Protein AF-0000000087609540 (afdb_homodimer)

Organism: Neolamprologus brichardi (NCBI:txid32507)

Sequence (242 aa):
GCEPAWASGTHTGDFIFVNESKSWWDARSHCRGLPSDLVSIHSEAENMAVLNVSASQTVWIGLFKDPWKWSDGSNSSFRFWRASQPSYLPNQDCVAAVFQDNGKWNEQSCSNQLNFEISCAGCEPAWASGTHTGDFIFVNESKSWWDARSHCRGLPSDLVSIHSEAENMAVLNVSASQTVWIGLFKDPWKWSDGSNSSFRFWRASQPSYLPNQDCVAAVFQDNGKWNEQSCSNQLNFEISCA

InterPro domains:
  IPR001304 C-type lectin-like [PF00059] (20-116)
  IPR001304 C-type lectin-like [PS50041] (15-116)
  IPR001304 C-type lectin-like [SM00034] (2-121)
  IPR016186 C-type lectin-like/link domain superfamily [G3DSA:3.10.100.10] (2-120)
  IPR016187 C-type lectin fold [SSF56436] (2-116)

Solvent-accessible surface area (backbone atoms only — not comparable to full-atom values): 12956 Å² total; per-residue (Å²): 123,88,62,65,77,50,73,77,60,80,56,60,70,22,53,44,63,41,97,52,69,30,26,52,67,56,44,33,53,55,23,54,66,29,50,22,19,29,27,76,60,67,45,70,69,45,42,52,51,52,41,66,54,38,69,76,39,51,25,38,38,18,42,32,67,80,66,84,38,38,72,72,64,59,82,65,81,53,79,57,57,29,90,76,41,80,70,80,53,86,72,40,43,23,34,29,31,30,36,94,57,79,37,22,28,41,60,29,46,44,73,48,67,33,25,32,32,27,21,60,81,125,89,60,68,72,54,73,76,64,80,59,61,67,27,52,43,62,41,95,51,69,28,26,52,66,56,43,33,52,55,24,53,66,30,51,22,20,30,27,75,59,68,44,70,68,47,41,51,52,53,44,67,50,37,71,78,38,50,24,36,39,17,40,32,65,79,66,84,40,39,71,72,64,60,84,64,81,53,79,58,58,29,90,77,43,81,70,82,53,86,72,39,44,24,32,28,31,30,39,94,59,80,37,23,28,41,64,30,45,44,73,49,68,34,25,32,31,26,21,59,83

Structure (mmCIF, N/CA/C/O backbone):
data_AF-0000000087609540-model_v1
#
loop_
_entity.id
_entity.type
_entity.pdbx_description
1 polymer 'C-type lectin domain-containing protein'
#
loop_
_atom_site.group_PDB
_atom_site.id
_atom_site.type_symbol
_atom_site.label_atom_id
_atom_site.label_alt_id
_atom_site.label_comp_id
_atom_site.label_asym_id
_atom_site.label_entity_id
_atom_site.label_seq_id
_atom_site.pdbx_PDB_ins_code
_atom_site.Cartn_x
_atom_site.Cartn_y
_atom_site.Cartn_z
_atom_site.occupancy
_atom_site.B_iso_or_equiv
_atom_site.auth_seq_id
_atom_site.auth_comp_id
_atom_site.auth_asym_id
_atom_site.auth_atom_id
_atom_site.pdbx_PDB_model_num
ATOM 1 N N . GLY A 1 1 ? 19.875 -0.082 1.55 1 19.27 1 GLY A N 1
ATOM 2 C CA . GLY A 1 1 ? 19.25 1.161 1.976 1 19.27 1 GLY A CA 1
ATOM 3 C C . GLY A 1 1 ? 17.953 1.455 1.251 1 19.27 1 GLY A C 1
ATOM 4 O O . GLY A 1 1 ? 17.703 0.925 0.165 1 19.27 1 GLY A O 1
ATOM 5 N N . CYS A 1 2 ? 16.781 1.571 1.872 1 30.84 2 CYS A N 1
ATOM 6 C CA . CYS A 1 2 ? 15.5 1.535 1.18 1 30.84 2 CYS A CA 1
ATOM 7 C C . CYS A 1 2 ? 15.492 2.484 -0.012 1 30.84 2 CYS A C 1
ATOM 9 O O . CYS A 1 2 ? 15.297 3.689 0.149 1 30.84 2 CYS A O 1
ATOM 11 N N . GLU A 1 3 ? 16.359 2.41 -0.802 1 26.27 3 GLU A N 1
ATOM 12 C CA . GLU A 1 3 ? 16.312 3.238 -2.004 1 26.27 3 GLU A CA 1
ATOM 13 C C . GLU A 1 3 ? 14.945 3.17 -2.664 1 26.27 3 GLU A C 1
ATOM 15 O O . GLU A 1 3 ? 14.406 2.08 -2.887 1 26.27 3 GLU A O 1
ATOM 20 N N . PRO A 1 4 ? 14.078 4.117 -2.26 1 29.31 4 PRO A N 1
ATOM 21 C CA . PRO A 1 4 ? 12.719 4.051 -2.805 1 29.31 4 PRO A CA 1
ATOM 22 C C . PRO A 1 4 ? 12.688 3.492 -4.227 1 29.31 4 PRO A C 1
ATOM 24 O O . PRO A 1 4 ? 13.57 3.787 -5.031 1 29.31 4 PRO A O 1
ATOM 27 N N . ALA A 1 5 ? 12.469 2.422 -4.285 1 32.06 5 ALA A N 1
ATOM 28 C CA . ALA A 1 5 ? 12.328 1.856 -5.625 1 32.06 5 ALA A CA 1
ATOM 29 C C . ALA A 1 5 ? 11.578 2.812 -6.547 1 32.06 5 ALA A C 1
ATOM 31 O O . ALA A 1 5 ? 11.148 2.424 -7.633 1 32.06 5 ALA A O 1
ATOM 32 N N . TRP A 1 6 ? 11.109 4.051 -6.113 1 32.75 6 TRP A N 1
ATOM 33 C CA . TRP A 1 6 ? 10.617 5.047 -7.059 1 32.75 6 TRP A CA 1
ATOM 34 C C . TRP A 1 6 ? 11.656 5.348 -8.125 1 32.75 6 TRP A C 1
ATOM 36 O O . TRP A 1 6 ? 11.438 6.203 -8.992 1 32.75 6 TRP A O 1
ATOM 46 N N . ALA A 1 7 ? 12.844 5.348 -7.926 1 29.91 7 ALA A N 1
ATOM 47 C CA . ALA A 1 7 ? 13.445 6.156 -8.984 1 29.91 7 ALA A CA 1
ATOM 48 C C . ALA A 1 7 ? 12.859 5.797 -10.344 1 29.91 7 ALA A C 1
ATOM 50 O O . ALA A 1 7 ? 12.703 6.664 -11.211 1 29.91 7 ALA A O 1
ATOM 51 N N . SER A 1 8 ? 13.07 4.715 -10.891 1 29.72 8 SER A N 1
ATOM 52 C CA . SER A 1 8 ? 12.617 4.742 -12.273 1 29.72 8 SER A CA 1
ATOM 53 C C . SER A 1 8 ? 11.094 4.723 -12.359 1 29.72 8 SER A C 1
ATOM 55 O O . SER A 1 8 ? 10.5 5.52 -13.086 1 29.72 8 SER A O 1
ATOM 57 N N . GLY A 1 9 ? 10.445 3.592 -12.469 1 30.67 9 GLY A N 1
ATOM 58 C CA . GLY A 1 9 ? 9.102 3.402 -12.992 1 30.67 9 GLY A CA 1
ATOM 59 C C . GLY A 1 9 ? 8.023 3.967 -12.086 1 30.67 9 GLY A C 1
ATOM 60 O O . GLY A 1 9 ? 8.289 4.289 -10.93 1 30.67 9 GLY A O 1
ATOM 61 N N . THR A 1 10 ? 6.832 4.508 -12.711 1 32.31 10 THR A N 1
ATOM 62 C CA . THR A 1 10 ? 5.625 5.184 -12.242 1 32.31 10 THR A CA 1
ATOM 63 C C . THR A 1 10 ? 5.102 4.535 -10.969 1 32.31 10 THR A C 1
ATOM 65 O O . THR A 1 10 ? 4.758 3.35 -10.961 1 32.31 10 THR A O 1
ATOM 68 N N . HIS A 1 11 ? 5.863 4.617 -10.008 1 36.41 11 HIS A N 1
ATOM 69 C CA . HIS A 1 11 ? 5.387 4.176 -8.703 1 36.41 11 HIS A CA 1
ATOM 70 C C . HIS A 1 11 ? 3.955 4.637 -8.445 1 36.41 11 HIS A C 1
ATOM 72 O O . HIS A 1 11 ? 3.664 5.832 -8.516 1 36.41 11 HIS A O 1
ATOM 78 N N . THR A 1 12 ? 3.055 4.258 -9.18 1 40.5 12 THR A N 1
ATOM 79 C CA . THR A 1 12 ? 1.719 4.578 -8.688 1 40.5 12 THR A CA 1
ATOM 80 C C . THR A 1 12 ? 1.607 4.297 -7.191 1 40.5 12 THR A C 1
ATOM 82 O O . THR A 1 12 ? 1.891 3.184 -6.742 1 40.5 12 THR A O 1
ATOM 85 N N . GLY A 1 13 ? 2.385 5.117 -6.473 1 45.84 13 GLY A N 1
ATOM 86 C CA . GLY A 1 13 ? 2.453 5.16 -5.02 1 45.84 13 GLY A CA 1
ATOM 87 C C . GLY A 1 13 ? 1.202 4.629 -4.348 1 45.84 13 GLY A C 1
ATOM 88 O O . GLY A 1 13 ? 0.111 4.691 -4.918 1 45.84 13 GLY A O 1
ATOM 89 N N . ASP A 1 14 ? 0.973 3.291 -3.725 1 57.34 14 ASP A N 1
ATOM 90 C CA . ASP A 1 14 ? -0.029 2.459 -3.064 1 57.34 14 ASP A CA 1
ATOM 91 C C . ASP A 1 14 ? -0.505 3.102 -1.764 1 57.34 14 ASP A C 1
ATOM 93 O O . ASP A 1 14 ? 0.21 3.086 -0.759 1 57.34 14 ASP A O 1
ATOM 97 N N . PHE A 1 15 ? -1.438 4.055 -2.064 1 73.94 15 PHE A N 1
ATOM 98 C CA . PHE A 1 15 ? -2.047 4.66 -0.885 1 73.94 15 PHE A CA 1
ATOM 99 C C . PHE A 1 15 ? -3.457 4.121 -0.668 1 73.94 15 PHE A C 1
ATOM 101 O O . PHE A 1 15 ? -4.148 3.773 -1.627 1 73.94 15 PHE A O 1
ATOM 108 N N . ILE A 1 16 ? -3.777 3.869 0.523 1 76.75 16 ILE A N 1
ATOM 109 C CA . ILE A 1 16 ? -5.133 3.484 0.908 1 76.75 16 ILE A CA 1
ATOM 110 C C . ILE A 1 16 ? -5.809 4.645 1.635 1 76.75 16 ILE A C 1
ATOM 112 O O . ILE A 1 16 ? -5.277 5.168 2.617 1 76.75 16 ILE A O 1
ATOM 116 N N . PHE A 1 17 ? -6.969 5.055 1.047 1 83.06 17 PHE A N 1
ATOM 117 C CA . PHE A 1 17 ? -7.777 6.051 1.737 1 83.06 17 PHE A CA 1
ATOM 118 C C . PHE A 1 17 ? -8.703 5.387 2.75 1 83.06 17 PHE A C 1
ATOM 120 O O . PHE A 1 17 ? -9.398 4.422 2.426 1 83.06 17 PHE A O 1
ATOM 127 N N . VAL A 1 18 ? -8.695 5.863 3.883 1 84.12 18 VAL A N 1
ATOM 128 C CA . VAL A 1 18 ? -9.594 5.375 4.926 1 84.12 18 VAL A CA 1
ATOM 129 C C . VAL A 1 18 ? -10.617 6.449 5.277 1 84.12 18 VAL A C 1
ATOM 131 O O . VAL A 1 18 ? -10.258 7.527 5.754 1 84.12 18 VAL A O 1
ATOM 134 N N . ASN A 1 19 ? -11.859 6.102 5.031 1 86.06 19 ASN A N 1
ATOM 135 C CA . ASN A 1 19 ? -12.961 7.031 5.273 1 86.06 19 ASN A CA 1
ATOM 136 C C . ASN A 1 19 ? -13.477 6.926 6.703 1 86.06 19 ASN A C 1
ATOM 138 O O . ASN A 1 19 ? -14.641 6.582 6.918 1 86.06 19 ASN A O 1
ATOM 142 N N . GLU A 1 20 ? -12.75 7.07 7.605 1 90.12 20 GLU A N 1
ATOM 143 C CA . GLU A 1 20 ? -13.008 7.148 9.039 1 90.12 20 GLU A CA 1
ATOM 144 C C . GLU A 1 20 ? -12.234 8.305 9.68 1 90.12 20 GLU A C 1
ATOM 146 O O . GLU A 1 20 ? -11.039 8.461 9.43 1 90.12 20 GLU A O 1
ATOM 151 N N . SER A 1 21 ? -12.914 9.055 10.453 1 95.44 21 SER A N 1
ATOM 152 C CA . SER A 1 21 ? -12.25 10.18 11.117 1 95.44 21 SER A CA 1
ATOM 153 C C . SER A 1 21 ? -11.562 9.727 12.398 1 95.44 21 SER A C 1
ATOM 155 O O . SER A 1 21 ? -12.188 9.086 13.25 1 95.44 21 SER A O 1
ATOM 157 N N . LYS A 1 22 ? -10.336 10.062 12.477 1 97.56 22 LYS A N 1
ATOM 158 C CA . LYS A 1 22 ? -9.539 9.742 13.656 1 97.56 22 LYS A CA 1
ATOM 159 C C . LYS A 1 22 ? -8.547 10.859 13.969 1 97.56 22 LYS A C 1
ATOM 161 O O . LYS A 1 22 ? -8.258 11.695 13.109 1 97.56 22 LYS A O 1
ATOM 166 N N . SER A 1 23 ? -8.07 10.906 15.219 1 98.62 23 SER A N 1
ATOM 167 C CA . SER A 1 23 ? -6.891 11.711 15.508 1 98.62 23 SER A CA 1
ATOM 168 C C . SER A 1 23 ? -5.676 11.219 14.727 1 98.62 23 SER A C 1
ATOM 170 O O . SER A 1 23 ? -5.688 10.102 14.195 1 98.62 23 SER A O 1
ATOM 172 N N . TRP A 1 24 ? -4.715 12.008 14.703 1 98.06 24 TRP A N 1
ATOM 173 C CA . TRP A 1 24 ? -3.514 11.625 13.969 1 98.06 24 TRP A CA 1
ATOM 174 C C . TRP A 1 24 ? -2.906 10.352 14.555 1 98.06 24 TRP A C 1
ATOM 176 O O . TRP A 1 24 ? -2.543 9.43 13.812 1 98.06 24 TRP A O 1
ATOM 186 N N . TRP A 1 25 ? -2.844 10.258 15.883 1 98 25 TRP A N 1
ATOM 187 C CA . TRP A 1 25 ? -2.225 9.109 16.547 1 98 25 TRP A CA 1
ATOM 188 C C . TRP A 1 25 ? -3.066 7.852 16.359 1 98 25 TRP A C 1
ATOM 190 O O . TRP A 1 25 ? -2.529 6.766 16.109 1 98 25 TRP A O 1
ATOM 200 N N . ASP A 1 26 ? -4.348 7.988 16.438 1 97.94 26 ASP A N 1
ATOM 201 C CA . ASP A 1 26 ? -5.23 6.848 16.188 1 97.94 26 ASP A CA 1
ATOM 202 C C . ASP A 1 26 ? -5.164 6.402 14.734 1 97.94 26 ASP A C 1
ATOM 204 O O . ASP A 1 26 ? -5.23 5.207 14.438 1 97.94 26 ASP A O 1
ATOM 208 N N . ALA A 1 27 ? -5.137 7.355 13.844 1 96.69 27 ALA A N 1
ATOM 209 C CA . ALA A 1 27 ? -4.996 7.043 12.43 1 96.69 27 ALA A CA 1
ATOM 210 C C . ALA A 1 27 ? -3.703 6.273 12.156 1 96.69 27 ALA A C 1
ATOM 212 O O . ALA A 1 27 ? -3.711 5.262 11.453 1 96.69 27 ALA A O 1
ATOM 213 N N . ARG A 1 28 ? -2.635 6.75 12.781 1 96.25 28 ARG A N 1
ATOM 214 C CA . ARG A 1 28 ? -1.367 6.047 12.602 1 96.25 28 ARG A CA 1
ATOM 215 C C . ARG A 1 28 ? -1.445 4.629 13.148 1 96.25 28 ARG A C 1
ATOM 217 O O . ARG A 1 28 ? -0.962 3.684 12.523 1 96.25 28 ARG A O 1
ATOM 224 N N . SER A 1 29 ? -1.974 4.52 14.32 1 96.12 29 SER A N 1
ATOM 225 C CA . SER A 1 29 ? -2.125 3.195 14.914 1 96.12 29 SER A CA 1
ATOM 226 C C . SER A 1 29 ? -2.928 2.273 14 1 96.12 29 SER A C 1
ATOM 228 O O . SER A 1 29 ? -2.59 1.099 13.844 1 96.12 29 SER A O 1
ATOM 230 N N . HIS A 1 30 ? -3.994 2.779 13.43 1 91.88 30 HIS A N 1
ATOM 231 C CA . HIS A 1 30 ? -4.781 2.02 12.469 1 91.88 30 HIS A CA 1
ATOM 232 C C . HIS A 1 30 ? -3.92 1.553 11.297 1 91.88 30 HIS A C 1
ATOM 234 O O . HIS A 1 30 ? -3.963 0.379 10.922 1 91.88 30 HIS A O 1
ATOM 240 N N . CYS A 1 31 ? -3.143 2.443 10.797 1 90.56 31 CYS A N 1
ATOM 241 C CA . CYS A 1 31 ? -2.283 2.117 9.656 1 90.56 31 CYS A CA 1
ATOM 242 C C . CYS A 1 31 ? -1.26 1.054 10.039 1 90.56 31 CYS A C 1
ATOM 244 O O . CYS A 1 31 ? -1.036 0.106 9.281 1 90.56 31 CYS A O 1
ATOM 246 N N . ARG A 1 32 ? -0.654 1.15 11.188 1 91.56 32 ARG A N 1
ATOM 247 C CA . ARG A 1 32 ? 0.401 0.248 11.641 1 91.56 32 ARG A CA 1
ATOM 248 C C . ARG A 1 32 ? -0.148 -1.152 11.898 1 91.56 32 ARG A C 1
ATOM 250 O O . ARG A 1 32 ? 0.613 -2.119 11.969 1 91.56 32 ARG A O 1
ATOM 257 N N . GLY A 1 33 ? -1.419 -1.206 12.008 1 86.81 33 GLY A N 1
ATOM 258 C CA . GLY A 1 33 ? -2.064 -2.49 12.234 1 86.81 33 GLY A CA 1
ATOM 259 C C . GLY A 1 33 ? -2.363 -3.242 10.945 1 86.81 33 GLY A C 1
ATOM 260 O O . GLY A 1 33 ? -2.762 -4.41 10.984 1 86.81 33 GLY A O 1
ATOM 261 N N . LEU A 1 34 ? -2.256 -2.627 9.875 1 80.56 34 LEU A N 1
ATOM 262 C CA . LEU A 1 34 ? -2.518 -3.281 8.602 1 80.56 34 LEU A CA 1
ATOM 263 C C . LEU A 1 34 ? -1.273 -4.004 8.094 1 80.56 34 LEU A C 1
ATOM 265 O O . LEU A 1 34 ? -0.245 -3.375 7.836 1 80.56 34 LEU A O 1
ATOM 269 N N . PRO A 1 35 ? -1.326 -5.277 8 1 83.69 35 PRO A N 1
ATOM 270 C CA . PRO A 1 35 ? -0.159 -6.02 7.516 1 83.69 35 PRO A CA 1
ATOM 271 C C . PRO A 1 35 ? 0.051 -5.871 6.012 1 83.69 35 PRO A C 1
ATOM 273 O O . PRO A 1 35 ? -0.913 -5.684 5.266 1 83.69 35 PRO A O 1
ATOM 276 N N . SER A 1 36 ? 1.26 -5.855 5.664 1 86.75 36 SER A N 1
ATOM 277 C CA . SER A 1 36 ? 1.581 -6.012 4.25 1 86.75 36 SER A CA 1
ATOM 278 C C . SER A 1 36 ? 1.716 -7.484 3.873 1 86.75 36 SER A C 1
ATOM 280 O O . SER A 1 36 ? 1.999 -8.328 4.73 1 86.75 36 SER A O 1
ATOM 282 N N . ASP A 1 37 ? 1.479 -7.809 2.578 1 91.56 37 ASP A N 1
ATOM 283 C CA . ASP A 1 37 ? 1.565 -9.172 2.066 1 91.56 37 ASP A CA 1
ATOM 284 C C . ASP A 1 37 ? 1.78 -9.18 0.555 1 91.56 37 ASP A C 1
ATOM 286 O O . ASP A 1 37 ? 1.745 -8.125 -0.087 1 91.56 37 ASP A O 1
ATOM 290 N N . LEU A 1 38 ? 2.123 -10.391 0.091 1 93.69 38 LEU A N 1
ATOM 291 C CA . LEU A 1 38 ? 2.018 -10.508 -1.358 1 93.69 38 LEU A CA 1
ATOM 292 C C . LEU A 1 38 ? 0.651 -10.031 -1.845 1 93.69 38 LEU A C 1
ATOM 294 O O . LEU A 1 38 ? -0.365 -10.281 -1.192 1 93.69 38 LEU A O 1
ATOM 298 N N . VAL A 1 39 ? 0.601 -9.422 -2.986 1 90.56 39 VAL A N 1
ATOM 299 C CA . VAL A 1 39 ? -0.58 -8.711 -3.461 1 90.56 39 VAL A CA 1
ATOM 300 C C . VAL A 1 39 ? -1.71 -9.703 -3.727 1 90.56 39 VAL A C 1
ATOM 302 O O . VAL A 1 39 ? -1.486 -10.766 -4.305 1 90.56 39 VAL A O 1
ATOM 305 N N . SER A 1 40 ? -2.84 -9.406 -3.215 1 91.19 40 SER A N 1
ATOM 306 C CA . SER A 1 40 ? -4.07 -10.07 -3.631 1 91.19 40 SER A CA 1
ATOM 307 C C . SER A 1 40 ? -4.781 -9.281 -4.727 1 91.19 40 SER A C 1
ATOM 309 O O . SER A 1 40 ? -4.785 -8.047 -4.707 1 91.19 40 SER A O 1
ATOM 311 N N . ILE A 1 41 ? -5.371 -9.977 -5.664 1 89 41 ILE A N 1
ATOM 312 C CA . ILE A 1 41 ? -6.023 -9.359 -6.812 1 89 41 ILE A CA 1
ATOM 313 C C . ILE A 1 41 ? -7.504 -9.742 -6.832 1 89 41 ILE A C 1
ATOM 315 O O . ILE A 1 41 ? -7.84 -10.93 -6.871 1 89 41 ILE A O 1
ATOM 319 N N . HIS A 1 42 ? -8.367 -8.703 -6.883 1 88.06 42 HIS A N 1
ATOM 320 C CA . HIS A 1 42 ? -9.781 -8.977 -6.652 1 88.06 42 HIS A CA 1
ATOM 321 C C . HIS A 1 42 ? -10.625 -8.578 -7.859 1 88.06 42 HIS A C 1
ATOM 323 O O . HIS A 1 42 ? -11.852 -8.695 -7.832 1 88.06 42 HIS A O 1
ATOM 329 N N . SER A 1 43 ? -9.938 -8.016 -8.875 1 85.44 43 SER A N 1
ATOM 330 C CA . SER A 1 43 ? -10.633 -7.637 -10.094 1 85.44 43 SER A CA 1
ATOM 331 C C . SER A 1 43 ? -9.68 -7.566 -11.281 1 85.44 43 SER A C 1
ATOM 333 O O . SER A 1 43 ? -8.461 -7.598 -11.109 1 85.44 43 SER A O 1
ATOM 335 N N . GLU A 1 44 ? -10.281 -7.543 -12.461 1 87.69 44 GLU A N 1
ATOM 336 C CA . GLU A 1 44 ? -9.461 -7.398 -13.664 1 87.69 44 GLU A CA 1
ATOM 337 C C . GLU A 1 44 ? -8.727 -6.062 -13.672 1 87.69 44 GLU A C 1
ATOM 339 O O . GLU A 1 44 ? -7.578 -5.984 -14.117 1 87.69 44 GLU A O 1
ATOM 344 N N . ALA A 1 45 ? -9.375 -5.062 -13.25 1 81.31 45 ALA A N 1
ATOM 345 C CA . ALA A 1 45 ? -8.742 -3.75 -13.172 1 81.31 45 ALA A CA 1
ATOM 346 C C . ALA A 1 45 ? -7.52 -3.781 -12.258 1 81.31 45 ALA A C 1
ATOM 348 O O . ALA A 1 45 ? -6.465 -3.248 -12.609 1 81.31 45 ALA A O 1
ATOM 349 N N . GLU A 1 46 ? -7.684 -4.449 -11.125 1 81.38 46 GLU A N 1
ATOM 350 C CA . GLU A 1 46 ? -6.551 -4.594 -10.219 1 81.38 46 GLU A CA 1
ATOM 351 C C . GLU A 1 46 ? -5.43 -5.406 -10.859 1 81.38 46 GLU A C 1
ATOM 353 O O . GLU A 1 46 ? -4.25 -5.09 -10.68 1 81.38 46 GLU A O 1
ATOM 358 N N . ASN A 1 47 ? -5.82 -6.406 -11.547 1 88.5 47 ASN A N 1
ATOM 359 C CA . ASN A 1 47 ? -4.828 -7.227 -12.234 1 88.5 47 ASN A CA 1
ATOM 360 C C . ASN A 1 47 ? -4.016 -6.402 -13.227 1 88.5 47 ASN A C 1
ATOM 362 O O . ASN A 1 47 ? -2.793 -6.547 -13.305 1 88.5 47 ASN A O 1
ATOM 366 N N . MET A 1 48 ? -4.691 -5.582 -13.938 1 84.06 48 MET A N 1
ATOM 367 C CA . MET A 1 48 ? -4.008 -4.73 -14.906 1 84.06 48 MET A CA 1
ATOM 368 C C . MET A 1 48 ? -3.09 -3.736 -14.203 1 84.06 48 MET A C 1
ATOM 370 O O . MET A 1 48 ? -2.002 -3.434 -14.703 1 84.06 48 MET A O 1
ATOM 374 N N . ALA A 1 49 ? -3.488 -3.252 -13.109 1 78.81 49 ALA A N 1
ATOM 375 C CA . ALA A 1 49 ? -2.641 -2.35 -12.336 1 78.81 49 ALA A CA 1
ATOM 376 C C . ALA A 1 49 ? -1.366 -3.053 -11.883 1 78.81 49 ALA A C 1
ATOM 378 O O . ALA A 1 49 ? -0.277 -2.477 -11.93 1 78.81 49 ALA A O 1
ATOM 379 N N . VAL A 1 50 ? -1.528 -4.273 -11.398 1 84.5 50 VAL A N 1
ATOM 380 C CA . VAL A 1 50 ? -0.39 -5.082 -10.969 1 84.5 50 VAL A CA 1
ATOM 381 C C . VAL A 1 50 ? 0.568 -5.289 -12.141 1 84.5 50 VAL A C 1
ATOM 383 O O . VAL A 1 50 ? 1.783 -5.148 -11.984 1 84.5 50 VAL A O 1
ATOM 386 N N . LEU A 1 51 ? 0.008 -5.559 -13.266 1 84.19 51 LEU A N 1
ATOM 387 C CA . LEU A 1 51 ? 0.823 -5.766 -14.461 1 84.19 51 LEU A CA 1
ATOM 388 C C . LEU A 1 51 ? 1.604 -4.504 -14.812 1 84.19 51 LEU A C 1
ATOM 390 O O . LEU A 1 51 ? 2.791 -4.574 -15.133 1 84.19 51 LEU A O 1
ATOM 394 N N . ASN A 1 52 ? 1.004 -3.451 -14.719 1 78.56 52 ASN A N 1
ATOM 395 C CA . ASN A 1 52 ? 1.615 -2.184 -15.102 1 78.56 52 ASN A CA 1
ATOM 396 C C . ASN A 1 52 ? 2.775 -1.82 -14.18 1 78.56 52 ASN A C 1
ATOM 398 O O . ASN A 1 52 ? 3.77 -1.243 -14.625 1 78.56 52 ASN A O 1
ATOM 402 N N . VAL A 1 53 ? 2.678 -2.207 -13.008 1 76.19 53 VAL A N 1
ATOM 403 C CA . VAL A 1 53 ? 3.697 -1.849 -12.031 1 76.19 53 VAL A CA 1
ATOM 404 C C . VAL A 1 53 ? 4.859 -2.836 -12.102 1 76.19 53 VAL A C 1
ATOM 406 O O . VAL A 1 53 ? 5.992 -2.502 -11.742 1 76.19 53 VAL A O 1
ATOM 409 N N . SER A 1 54 ? 4.629 -4.027 -12.539 1 82.62 54 SER A N 1
ATOM 410 C CA . SER A 1 54 ? 5.594 -5.121 -12.484 1 82.62 54 SER A CA 1
ATOM 411 C C . SER A 1 54 ? 6.688 -4.945 -13.531 1 82.62 54 SER A C 1
ATOM 413 O O . SER A 1 54 ? 7.617 -5.754 -13.602 1 82.62 54 SER A O 1
ATOM 415 N N . ALA A 1 55 ? 6.738 -3.916 -14.195 1 73.38 55 ALA A N 1
ATOM 416 C CA . ALA A 1 55 ? 7.797 -3.615 -15.156 1 73.38 55 ALA A CA 1
ATOM 417 C C . ALA A 1 55 ? 7.977 -4.758 -16.141 1 73.38 55 ALA A C 1
ATOM 419 O O . ALA A 1 55 ? 9.102 -5.203 -16.391 1 73.38 55 ALA A O 1
ATOM 420 N N . SER A 1 56 ? 6.926 -5.277 -16.625 1 77.44 56 SER A N 1
ATOM 421 C CA . SER A 1 56 ? 6.965 -6.324 -17.641 1 77.44 56 SER A CA 1
ATOM 422 C C . SER A 1 56 ? 7.66 -7.574 -17.109 1 77.44 56 SER A C 1
ATOM 424 O O . SER A 1 56 ? 8.438 -8.211 -17.828 1 77.44 56 SER A O 1
ATOM 426 N N . GLN A 1 57 ? 7.613 -7.84 -15.898 1 86.38 57 GLN A N 1
ATOM 427 C CA . GLN A 1 57 ? 8.195 -9.039 -15.297 1 86.38 57 GLN A CA 1
ATOM 428 C C . GLN A 1 57 ? 7.109 -9.961 -14.758 1 86.38 57 GLN A C 1
ATOM 430 O O . GLN A 1 57 ? 5.992 -9.523 -14.477 1 86.38 57 GLN A O 1
ATOM 435 N N . THR A 1 58 ? 7.449 -11.234 -14.789 1 94.06 58 THR A N 1
ATOM 436 C CA . THR A 1 58 ? 6.637 -12.211 -14.07 1 94.06 58 THR A CA 1
ATOM 437 C C . THR A 1 58 ? 6.832 -12.07 -12.562 1 94.06 58 THR A C 1
ATOM 439 O O . THR A 1 58 ? 7.965 -11.992 -12.086 1 94.06 58 THR A O 1
ATOM 442 N N . VAL A 1 59 ? 5.684 -12.008 -11.836 1 95.94 59 VAL A N 1
ATOM 443 C CA . VAL A 1 59 ? 5.816 -11.703 -10.414 1 95.94 59 VAL A CA 1
ATOM 444 C C . VAL A 1 59 ? 4.98 -12.688 -9.594 1 95.94 59 VAL A C 1
ATOM 446 O O . VAL A 1 59 ? 3.92 -13.125 -10.039 1 95.94 59 VAL A O 1
ATOM 449 N N . TRP A 1 60 ? 5.539 -12.914 -8.359 1 97.38 60 TRP A N 1
ATOM 450 C CA . TRP A 1 60 ? 4.707 -13.602 -7.375 1 97.38 60 TRP A CA 1
ATOM 451 C C . TRP A 1 60 ? 3.51 -12.742 -6.98 1 97.38 60 TRP A C 1
ATOM 453 O O . TRP A 1 60 ? 3.648 -11.531 -6.773 1 97.38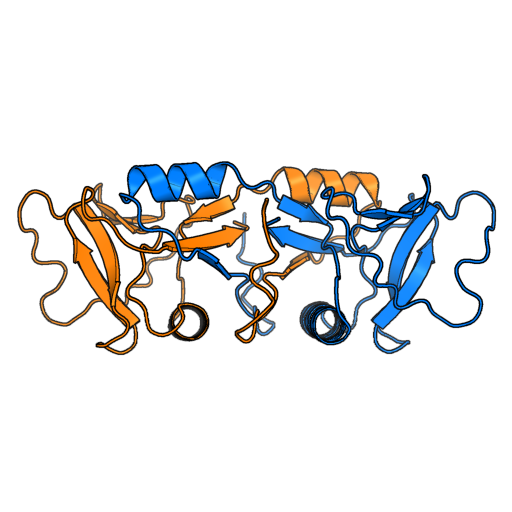 60 TRP A O 1
ATOM 463 N N . ILE A 1 61 ? 2.352 -13.383 -6.82 1 96.12 61 ILE A N 1
ATOM 464 C CA . ILE A 1 61 ? 1.189 -12.789 -6.164 1 96.12 61 ILE A CA 1
ATOM 465 C C . ILE A 1 61 ? 0.797 -13.625 -4.953 1 96.12 61 ILE A C 1
ATOM 467 O O . ILE A 1 61 ? 1.396 -14.672 -4.691 1 96.12 61 ILE A O 1
ATOM 471 N N . GLY A 1 62 ? -0.202 -13.25 -4.246 1 96.56 62 GLY A N 1
ATOM 472 C CA . GLY A 1 62 ? -0.449 -13.805 -2.922 1 96.56 62 GLY A CA 1
ATOM 473 C C . GLY A 1 62 ? -1.324 -15.039 -2.945 1 96.56 62 GLY A C 1
ATOM 474 O O . GLY A 1 62 ? -1.806 -15.484 -1.902 1 96.56 62 GLY A O 1
ATOM 475 N N . LEU A 1 63 ? -1.49 -15.625 -4.098 1 96.31 63 LEU A N 1
ATOM 476 C CA . LEU A 1 63 ? -2.336 -16.812 -4.172 1 96.31 63 LEU A CA 1
ATOM 477 C C . LEU A 1 63 ? -1.502 -18.078 -4.043 1 96.31 63 LEU A C 1
ATOM 479 O O . LEU A 1 63 ? -0.435 -18.188 -4.652 1 96.31 63 LEU A O 1
ATOM 483 N N . PHE A 1 64 ? -1.971 -1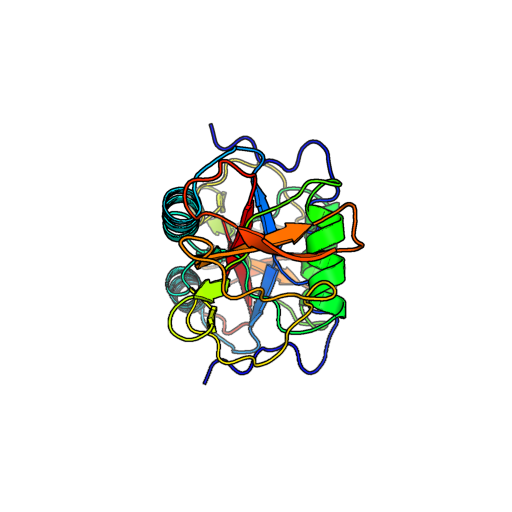9.078 -3.219 1 95.81 64 PHE A N 1
ATOM 484 C CA . PHE A 1 64 ? -1.273 -20.344 -3.053 1 95.81 64 PHE A CA 1
ATOM 485 C C . PHE A 1 64 ? -2.258 -21.469 -2.748 1 95.81 64 PHE A C 1
ATOM 487 O O . PHE A 1 64 ? -3.4 -21.203 -2.359 1 95.81 64 PHE A O 1
ATOM 494 N N . LYS A 1 65 ? -1.682 -22.656 -3.01 1 90.31 65 LYS A N 1
ATOM 495 C CA . LYS A 1 65 ? -2.523 -23.844 -2.945 1 90.31 65 LYS A CA 1
ATOM 496 C C . LYS A 1 65 ? -2.828 -24.219 -1.499 1 90.31 65 LYS A C 1
ATOM 498 O O . LYS A 1 65 ? -1.936 -24.219 -0.65 1 90.31 65 LYS A O 1
ATOM 503 N N . ASP A 1 66 ? -4.129 -24.359 -0.922 1 76.31 66 ASP A N 1
ATOM 504 C CA . ASP A 1 66 ? -4.707 -25.094 0.205 1 76.31 66 ASP A CA 1
ATOM 505 C C . ASP A 1 66 ? -6.105 -24.578 0.533 1 76.31 66 ASP A C 1
ATOM 507 O O . ASP A 1 66 ? -6.297 -23.875 1.53 1 76.31 66 ASP A O 1
ATOM 511 N N . PRO A 1 67 ? -6.832 -25.25 -0.009 1 81.88 67 PRO A N 1
ATOM 512 C CA . PRO A 1 67 ? -7.43 -24.844 -1.286 1 81.88 67 PRO A CA 1
ATOM 513 C C . PRO A 1 67 ? -6.898 -23.5 -1.793 1 81.88 67 PRO A C 1
ATOM 515 O O . PRO A 1 67 ? -6.117 -22.844 -1.102 1 81.88 67 PRO A O 1
ATOM 518 N N . TRP A 1 68 ? -7.012 -22.969 -3.025 1 91.44 68 TRP A N 1
ATOM 519 C CA . TRP A 1 68 ? -6.523 -21.688 -3.51 1 91.44 68 TRP A CA 1
ATOM 520 C C . TRP A 1 68 ? -7.016 -20.547 -2.623 1 91.44 68 TRP A C 1
ATOM 522 O O . TRP A 1 68 ? -8.211 -20.234 -2.596 1 91.44 68 TRP A O 1
ATOM 532 N N . LYS A 1 69 ? -6.062 -19.969 -1.828 1 94.5 69 LYS A N 1
ATOM 533 C CA . LYS A 1 69 ? -6.402 -18.875 -0.924 1 94.5 69 LYS A CA 1
ATOM 534 C C . LYS A 1 69 ? -5.402 -17.734 -1.043 1 94.5 69 LYS A C 1
ATOM 536 O O . LYS A 1 69 ? -4.238 -17.953 -1.391 1 94.5 69 LYS A O 1
ATOM 541 N N . TRP A 1 70 ? -5.934 -16.641 -0.722 1 94.25 70 TRP A N 1
ATOM 542 C CA . TRP A 1 70 ? -5.062 -15.469 -0.669 1 94.25 70 TRP A CA 1
ATOM 543 C C . TRP A 1 70 ? -4.281 -15.43 0.642 1 94.25 70 TRP A C 1
ATOM 545 O O . TRP A 1 70 ? -4.855 -15.625 1.717 1 94.25 70 TRP A O 1
ATOM 555 N N . SER A 1 71 ? -3.055 -15.133 0.527 1 94.56 71 SER A N 1
ATOM 556 C CA . SER A 1 71 ? -2.17 -15.164 1.688 1 94.56 71 SER A CA 1
ATOM 557 C C . SER A 1 71 ? -2.521 -14.062 2.68 1 94.56 71 SER A C 1
ATOM 559 O O . SER A 1 71 ? -2.205 -14.164 3.867 1 94.56 71 SER A O 1
ATOM 561 N N . ASP A 1 72 ? -3.1 -12.992 2.227 1 87.75 72 ASP A N 1
ATOM 562 C CA . ASP A 1 72 ? -3.455 -11.906 3.129 1 87.75 72 ASP A CA 1
ATOM 563 C C . ASP A 1 72 ? -4.785 -12.172 3.824 1 87.75 72 ASP A C 1
ATOM 565 O O . ASP A 1 72 ? -5.25 -11.359 4.625 1 87.75 72 ASP A O 1
ATOM 569 N N . GLY A 1 73 ? -5.434 -13.234 3.428 1 89.44 73 GLY A N 1
ATOM 570 C CA . GLY A 1 73 ? -6.672 -13.609 4.094 1 89.44 73 GLY A CA 1
ATOM 571 C C . GLY A 1 73 ? -7.91 -13.039 3.422 1 89.44 73 GLY A C 1
ATOM 572 O O . GLY A 1 73 ? -9.031 -13.32 3.844 1 89.44 73 GLY A O 1
ATOM 573 N N . SER A 1 74 ? -7.703 -12.258 2.363 1 84.31 74 SER A N 1
ATOM 574 C CA . SER A 1 74 ? -8.875 -11.727 1.671 1 84.31 74 SER A CA 1
ATOM 575 C C . SER A 1 74 ? -9.742 -12.844 1.104 1 84.31 74 SER A C 1
ATOM 577 O O . SER A 1 74 ? -9.234 -13.906 0.742 1 84.31 74 SER A O 1
ATOM 579 N N . ASN A 1 75 ? -10.992 -12.539 0.961 1 88.5 75 ASN A N 1
ATOM 580 C CA . ASN A 1 75 ? -11.945 -13.562 0.555 1 88.5 75 ASN A CA 1
ATOM 581 C C . ASN A 1 75 ? -12.406 -13.367 -0.886 1 88.5 75 ASN A C 1
ATOM 583 O O . ASN A 1 75 ? -13.438 -13.906 -1.293 1 88.5 75 ASN A O 1
ATOM 587 N N . SER A 1 76 ? -11.703 -12.883 -1.695 1 88 76 SER A N 1
ATOM 588 C CA . SER A 1 76 ? -12.109 -12.695 -3.084 1 88 76 SER A CA 1
ATOM 589 C C . SER A 1 76 ? -12.023 -14 -3.869 1 88 76 SER A C 1
ATOM 591 O O . SER A 1 76 ? -11.062 -14.758 -3.723 1 88 76 SER A O 1
ATOM 593 N N . SER A 1 77 ? -12.992 -14.25 -4.742 1 92.69 77 SER A N 1
ATOM 594 C CA . SER A 1 77 ? -13.008 -15.438 -5.582 1 92.69 77 SER A CA 1
ATOM 595 C C . SER A 1 77 ? -12.5 -15.133 -6.988 1 92.69 77 SER A C 1
ATOM 597 O O . SER A 1 77 ? -12.398 -16.031 -7.828 1 92.69 77 SER A O 1
ATOM 599 N N . PHE A 1 78 ? -12.188 -13.93 -7.16 1 93 78 PHE A N 1
ATOM 600 C CA . PHE A 1 78 ? -11.68 -13.57 -8.477 1 93 78 PHE A CA 1
ATOM 601 C C . PHE A 1 78 ? -10.445 -14.398 -8.828 1 93 78 PHE A C 1
ATOM 603 O O . PHE A 1 78 ? -9.57 -14.609 -7.984 1 93 78 PHE A O 1
ATOM 610 N N . ARG A 1 79 ? -10.461 -14.852 -10.125 1 95.38 79 ARG A N 1
ATOM 611 C CA . ARG A 1 79 ? -9.328 -15.578 -10.68 1 95.38 79 ARG A CA 1
ATOM 612 C C . ARG A 1 79 ? -9.086 -15.195 -12.133 1 95.38 79 ARG A C 1
ATOM 614 O O . ARG A 1 79 ? -10.031 -15.016 -12.906 1 95.38 79 ARG A O 1
ATOM 621 N N . PHE A 1 80 ? -7.809 -15.078 -12.484 1 95.81 80 PHE A N 1
ATOM 622 C CA . PHE A 1 80 ? -7.441 -14.711 -13.844 1 95.81 80 PHE A CA 1
ATOM 623 C C . PHE A 1 80 ? -6.434 -15.695 -14.422 1 95.81 80 PHE A C 1
ATOM 625 O O . PHE A 1 80 ? -5.371 -15.297 -14.898 1 95.81 80 PHE A O 1
ATOM 632 N N . TRP A 1 81 ? -6.816 -16.906 -14.414 1 95.19 81 TRP A N 1
ATOM 633 C CA . TRP A 1 81 ? -5.941 -18 -14.797 1 95.19 81 TRP A CA 1
ATOM 634 C C . TRP A 1 81 ? -5.633 -17.969 -16.281 1 95.19 81 TRP A C 1
ATOM 636 O O . TRP A 1 81 ? -6.496 -17.625 -17.094 1 95.19 81 TRP A O 1
ATOM 646 N N . ARG A 1 82 ? -4.465 -18.359 -16.516 1 93.69 82 ARG A N 1
ATOM 647 C CA . ARG A 1 82 ? -4.145 -18.703 -17.891 1 93.69 82 ARG A CA 1
ATOM 648 C C . ARG A 1 82 ? -4.922 -19.938 -18.344 1 93.69 82 ARG A C 1
ATOM 650 O O . ARG A 1 82 ? -5.379 -20.734 -17.516 1 93.69 82 ARG A O 1
ATOM 657 N N . ALA A 1 83 ? -4.969 -20.016 -19.656 1 89.56 83 ALA A N 1
ATOM 658 C CA . ALA A 1 83 ? -5.66 -21.188 -20.172 1 89.56 83 ALA A CA 1
ATOM 659 C C . ALA A 1 83 ? -5.039 -22.484 -19.641 1 89.56 83 ALA A C 1
ATOM 661 O O . ALA A 1 83 ? -3.812 -22.594 -19.562 1 89.56 83 ALA A O 1
ATOM 662 N N . SER A 1 84 ? -5.812 -23.453 -19.188 1 87.62 84 SER A N 1
ATOM 663 C CA . SER A 1 84 ? -5.418 -24.781 -18.75 1 87.62 84 SER A CA 1
ATOM 664 C C . SER A 1 84 ? -4.887 -24.75 -17.312 1 87.62 84 SER A C 1
ATOM 666 O O . SER A 1 84 ? -4.312 -25.734 -16.844 1 87.62 84 SER A O 1
ATOM 668 N N . GLN A 1 85 ? -4.883 -23.656 -16.859 1 87.81 85 GLN A N 1
ATOM 669 C CA . GLN A 1 85 ? -4.512 -23.531 -15.461 1 87.81 85 GLN A CA 1
ATOM 670 C C . GLN A 1 85 ? -5.75 -23.406 -14.578 1 87.81 85 GLN A C 1
ATOM 672 O O . GLN A 1 85 ? -6.805 -22.953 -15.031 1 87.81 85 GLN A O 1
ATOM 677 N N . PRO A 1 86 ? -5.691 -23.766 -13.219 1 86.88 86 PRO A N 1
ATOM 678 C CA . PRO A 1 86 ? -4.559 -24.469 -12.602 1 86.88 86 PRO A CA 1
ATOM 679 C C . PRO A 1 86 ? -4.422 -25.906 -13.094 1 86.88 86 PRO A C 1
ATOM 681 O O . PRO A 1 86 ? -5.418 -26.547 -13.438 1 86.88 86 PRO A O 1
ATOM 684 N N . SER A 1 87 ? -3.242 -26.469 -13.445 1 82.44 87 SER A N 1
ATOM 685 C CA . SER A 1 87 ? -2.988 -27.797 -13.977 1 82.44 87 SER A CA 1
ATOM 686 C C . SER A 1 87 ? -2.963 -28.844 -12.859 1 82.44 87 SER A C 1
ATOM 688 O O . SER A 1 87 ? -3.035 -30.047 -13.133 1 82.44 87 SER A O 1
ATOM 690 N N . TYR A 1 88 ? -3.021 -28.656 -11.703 1 74.81 88 TYR A N 1
ATOM 691 C CA . TYR A 1 88 ? -2.973 -29.547 -10.539 1 74.81 88 TYR A CA 1
ATOM 692 C C . TYR A 1 88 ? -1.735 -30.438 -10.586 1 74.81 88 TYR A C 1
ATOM 694 O O . TYR A 1 88 ? -1.774 -31.578 -10.148 1 74.81 88 TYR A O 1
ATOM 702 N N . LEU A 1 89 ? -0.752 -29.984 -11.289 1 78.5 89 LEU A N 1
ATOM 703 C CA . LEU A 1 89 ? 0.524 -30.703 -11.258 1 78.5 89 LEU A CA 1
ATOM 704 C C . LEU A 1 89 ? 1.135 -30.641 -9.859 1 78.5 89 LEU A C 1
ATOM 706 O O . LEU A 1 89 ? 0.9 -29.688 -9.109 1 78.5 89 LEU A O 1
ATOM 710 N N . PRO A 1 90 ? 1.898 -31.766 -9.523 1 85.38 90 PRO A N 1
ATOM 711 C CA . PRO A 1 90 ? 2.529 -31.781 -8.195 1 85.38 90 PRO A CA 1
ATOM 712 C C . PRO A 1 90 ? 3.547 -30.656 -8.016 1 85.38 90 PRO A C 1
ATOM 714 O O . PRO A 1 90 ? 4.211 -30.266 -8.969 1 85.38 90 PRO A O 1
ATOM 717 N N . ASN A 1 91 ? 3.693 -30.125 -6.914 1 88.06 91 ASN A N 1
ATOM 718 C CA . ASN A 1 91 ? 4.699 -29.172 -6.473 1 88.06 91 ASN A CA 1
ATOM 719 C C . ASN A 1 91 ? 4.508 -27.812 -7.137 1 88.06 91 ASN A C 1
ATOM 721 O O . ASN A 1 91 ? 5.473 -27.062 -7.32 1 88.06 91 ASN A O 1
ATOM 725 N N . GLN A 1 92 ? 3.383 -27.531 -7.766 1 91.31 92 GLN A N 1
ATOM 726 C CA . GLN A 1 92 ? 3.021 -26.219 -8.266 1 91.31 92 GLN A CA 1
ATOM 727 C C . GLN A 1 92 ? 1.946 -25.562 -7.398 1 91.31 92 GLN A C 1
ATOM 729 O O . GLN A 1 92 ? 0.766 -25.578 -7.75 1 91.31 92 GLN A O 1
ATOM 734 N N . ASP A 1 93 ? 2.357 -25.047 -6.273 1 94.81 93 ASP A N 1
ATOM 735 C CA . ASP A 1 93 ? 1.42 -24.672 -5.219 1 94.81 93 ASP A CA 1
ATOM 736 C C . ASP A 1 93 ? 1.343 -23.156 -5.07 1 94.81 93 ASP A C 1
ATOM 738 O O . ASP A 1 93 ? 0.568 -22.641 -4.258 1 94.81 93 ASP A O 1
ATOM 742 N N . CYS A 1 94 ? 2.145 -22.453 -5.828 1 96.88 94 CYS A N 1
ATOM 743 C CA . CYS A 1 94 ? 2.199 -21 -5.734 1 96.88 94 CYS A CA 1
ATOM 744 C C . CYS A 1 94 ? 1.901 -20.359 -7.082 1 96.88 94 CYS A C 1
ATOM 746 O O . CYS A 1 94 ? 2.016 -21 -8.125 1 96.88 94 CYS A O 1
ATOM 748 N N . VAL A 1 95 ? 1.488 -19.094 -7.023 1 97.06 95 VAL A N 1
ATOM 749 C CA . VAL A 1 95 ? 0.945 -18.516 -8.25 1 97.06 95 VAL A CA 1
ATOM 750 C C . VAL A 1 95 ? 1.732 -17.266 -8.633 1 97.06 95 VAL A C 1
ATOM 752 O O . VAL A 1 95 ? 2.066 -16.453 -7.77 1 97.06 95 VAL A O 1
ATOM 755 N N . ALA A 1 96 ? 2.01 -17.203 -9.875 1 97 96 ALA A N 1
ATOM 756 C CA . ALA A 1 96 ? 2.637 -16.016 -10.461 1 97 96 ALA A CA 1
ATOM 757 C C . ALA A 1 96 ? 1.758 -15.422 -11.555 1 97 96 ALA A C 1
ATOM 759 O O . ALA A 1 96 ? 1.046 -16.141 -12.25 1 97 96 ALA A O 1
ATOM 760 N N . ALA A 1 97 ? 1.752 -14.133 -11.633 1 96.06 97 ALA A N 1
ATOM 761 C CA . ALA A 1 97 ? 1.188 -13.43 -12.781 1 96.06 97 ALA A CA 1
ATOM 762 C C . ALA A 1 97 ? 2.232 -13.25 -13.875 1 96.06 97 ALA A C 1
ATOM 764 O O . ALA A 1 97 ? 3.309 -12.695 -13.633 1 96.06 97 ALA A O 1
ATOM 765 N N . VAL A 1 98 ? 1.85 -13.656 -15.062 1 91.5 98 VAL A N 1
ATOM 766 C CA . VAL A 1 98 ? 2.818 -13.727 -16.156 1 91.5 98 VAL A CA 1
ATOM 767 C C . VAL A 1 98 ? 2.645 -12.523 -17.078 1 91.5 98 VAL A C 1
ATOM 769 O O . VAL A 1 98 ? 1.613 -12.383 -17.734 1 91.5 98 VAL A O 1
ATOM 772 N N . PHE A 1 99 ? 3.648 -11.734 -17.156 1 84 99 PHE A N 1
ATOM 773 C CA . PHE A 1 99 ? 3.605 -10.5 -17.922 1 84 99 PHE A CA 1
ATOM 774 C C . PHE A 1 99 ? 3.324 -10.797 -19.391 1 84 99 PHE A C 1
ATOM 776 O O . PHE A 1 99 ? 2.471 -10.156 -20.016 1 84 99 PHE A O 1
ATOM 783 N N . GLN A 1 100 ? 4.012 -11.742 -19.953 1 85.69 100 GLN A N 1
ATOM 784 C CA . GLN A 1 100 ? 3.918 -12.055 -21.375 1 85.69 100 GLN A CA 1
ATOM 785 C C . GLN A 1 100 ? 2.529 -12.578 -21.734 1 85.69 100 GLN A C 1
ATOM 787 O O . GLN A 1 100 ? 2.154 -12.609 -22.906 1 85.69 100 GLN A O 1
ATOM 792 N N . ASP A 1 101 ? 1.781 -12.93 -20.797 1 89.44 101 ASP A N 1
ATOM 793 C CA . ASP A 1 101 ? 0.426 -13.43 -21 1 89.44 101 ASP A CA 1
ATOM 794 C C . ASP A 1 101 ? -0.612 -12.438 -20.484 1 89.44 101 ASP A C 1
ATOM 796 O O . ASP A 1 101 ? -1.611 -12.828 -19.891 1 89.44 101 ASP A O 1
ATOM 800 N N . ASN A 1 102 ? -0.339 -11.172 -20.578 1 88.25 102 ASN A N 1
ATOM 801 C CA . ASN A 1 102 ? -1.242 -10.102 -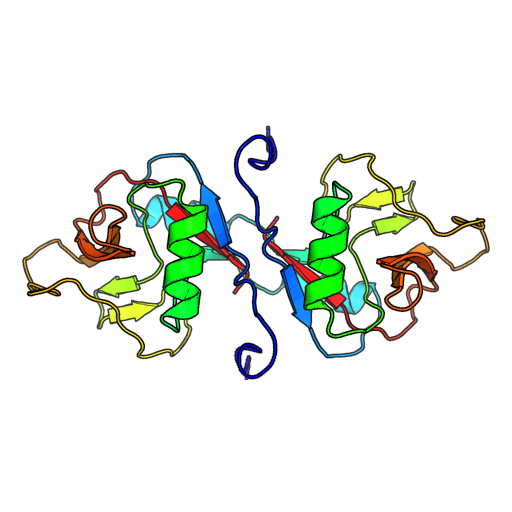20.188 1 88.25 102 ASN A CA 1
ATOM 802 C C . ASN A 1 102 ? -1.626 -10.211 -18.719 1 88.25 102 ASN A C 1
ATOM 804 O O . ASN A 1 102 ? -2.771 -9.945 -18.344 1 88.25 102 ASN A O 1
ATOM 808 N N . GLY A 1 103 ? -0.794 -10.766 -17.984 1 92.5 103 GLY A N 1
ATOM 809 C CA . GLY A 1 103 ? -1.008 -10.797 -16.547 1 92.5 103 GLY A CA 1
ATOM 810 C C . GLY A 1 103 ? -1.816 -11.992 -16.078 1 92.5 103 GLY A C 1
ATOM 811 O O . GLY A 1 103 ? -2.258 -12.055 -14.93 1 92.5 103 GLY A O 1
ATOM 812 N N . LYS A 1 104 ? -2.047 -12.922 -17.016 1 96 104 LYS A N 1
ATOM 813 C CA . LYS A 1 104 ? -2.732 -14.133 -16.594 1 96 104 LYS A CA 1
ATOM 814 C C . LYS A 1 104 ? -1.881 -14.93 -15.609 1 96 104 LYS A C 1
ATOM 816 O O . LYS A 1 104 ? -0.659 -14.773 -15.562 1 96 104 LYS A O 1
ATOM 821 N N . TRP A 1 105 ? -2.59 -15.789 -14.828 1 96.62 105 TRP A N 1
ATOM 822 C CA . TRP A 1 105 ? -1.91 -16.406 -13.703 1 96.62 105 TRP A CA 1
ATOM 823 C C . TRP A 1 105 ? -1.528 -17.859 -14.031 1 96.62 105 TRP A C 1
ATOM 825 O O . TRP A 1 105 ? -2.256 -18.547 -14.742 1 96.62 105 TRP A O 1
ATOM 835 N N . ASN A 1 106 ? -0.4 -18.266 -13.539 1 94.31 106 ASN A N 1
ATOM 836 C CA . ASN A 1 106 ? 0.068 -19.641 -13.672 1 94.31 106 ASN A CA 1
ATOM 837 C C . ASN A 1 106 ? 0.599 -20.188 -12.352 1 94.31 106 ASN A C 1
ATOM 839 O O . ASN A 1 106 ? 1.236 -19.469 -11.586 1 94.31 106 ASN A O 1
ATOM 843 N N . GLU A 1 107 ? 0.3 -21.406 -12.117 1 93.94 107 GLU A N 1
ATOM 844 C CA . GLU A 1 107 ? 0.905 -22.062 -10.961 1 93.94 107 GLU A CA 1
ATOM 845 C C . GLU A 1 107 ? 2.395 -22.312 -11.188 1 93.94 107 GLU A C 1
ATOM 847 O O . GLU A 1 107 ? 2.818 -22.625 -12.305 1 93.94 107 GLU A O 1
ATOM 852 N N . GLN A 1 108 ? 3.141 -22.188 -10.125 1 94.44 108 GLN A N 1
ATOM 853 C CA . GLN A 1 108 ? 4.586 -22.375 -10.133 1 94.44 108 GLN A CA 1
ATOM 854 C C . GLN A 1 108 ? 5.051 -23.141 -8.898 1 94.44 108 GLN A C 1
ATOM 856 O O . GLN A 1 108 ? 4.332 -23.203 -7.898 1 94.44 108 GLN A O 1
ATOM 861 N N . SER A 1 109 ? 6.254 -23.766 -9.102 1 95.69 109 SER A N 1
ATOM 862 C CA . SER A 1 109 ? 6.895 -24.234 -7.879 1 95.69 109 SER A CA 1
ATOM 863 C C . SER A 1 109 ? 7.18 -23.094 -6.918 1 95.69 109 SER A C 1
ATOM 865 O O . SER A 1 109 ? 7.703 -22.047 -7.324 1 95.69 109 SER A O 1
ATOM 867 N N . CYS A 1 110 ? 6.906 -23.328 -5.645 1 96.94 110 CYS A N 1
ATOM 868 C CA . CYS A 1 110 ? 7.09 -22.281 -4.645 1 96.94 110 CYS A CA 1
ATOM 869 C C . CYS A 1 110 ? 8.562 -21.922 -4.492 1 96.94 110 CYS A C 1
ATOM 871 O O . CYS A 1 110 ? 8.898 -20.875 -3.943 1 96.94 110 CYS A O 1
ATOM 873 N N . SER A 1 111 ? 9.383 -22.719 -4.988 1 97.5 111 SER A N 1
ATOM 874 C CA . SER A 1 111 ? 10.812 -22.531 -4.805 1 97.5 111 SER A CA 1
ATOM 875 C C . SER A 1 111 ? 11.414 -21.703 -5.938 1 97.5 111 SER A C 1
ATOM 877 O O . SER A 1 111 ? 12.562 -21.266 -5.855 1 97.5 111 SER A O 1
ATOM 879 N N . ASN A 1 112 ? 10.594 -21.547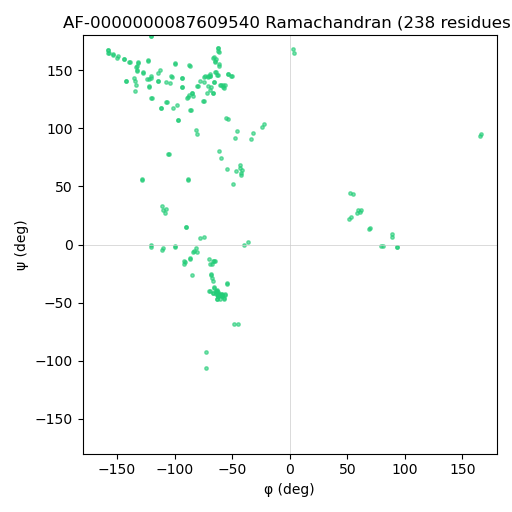 -7.051 1 97.31 112 ASN A N 1
ATOM 880 C CA . ASN A 1 112 ? 11.094 -20.672 -8.117 1 97.31 112 ASN A CA 1
ATOM 881 C C . ASN A 1 112 ? 11.484 -19.297 -7.582 1 97.31 112 ASN A C 1
ATOM 883 O O . ASN A 1 112 ? 10.914 -18.828 -6.594 1 97.31 112 ASN A O 1
ATOM 887 N N . GLN A 1 113 ? 12.492 -18.719 -8.188 1 98.12 113 GLN A N 1
ATOM 888 C CA . GLN A 1 113 ? 12.938 -17.391 -7.824 1 98.12 113 GLN A CA 1
ATOM 889 C C . GLN A 1 113 ? 12.344 -16.328 -8.758 1 98.12 113 GLN A C 1
ATOM 891 O O . GLN A 1 113 ? 12.727 -16.25 -9.93 1 98.12 113 GLN A O 1
ATOM 896 N N . LEU A 1 114 ? 11.383 -15.555 -8.242 1 97.25 114 LEU A N 1
ATOM 897 C CA . LEU A 1 114 ? 10.727 -14.539 -9.055 1 97.25 114 LEU A CA 1
ATOM 898 C C . LEU A 1 114 ? 10.672 -13.203 -8.32 1 97.25 114 LEU A C 1
ATOM 900 O O . LEU A 1 114 ? 10.812 -13.164 -7.094 1 97.25 114 LEU A O 1
ATOM 904 N N . ASN A 1 115 ? 10.555 -12.133 -9.086 1 94.44 115 ASN A N 1
ATOM 905 C CA . ASN A 1 115 ? 10.141 -10.867 -8.484 1 94.44 115 ASN A CA 1
ATOM 906 C C . ASN A 1 115 ? 8.742 -10.961 -7.883 1 94.44 115 ASN A C 1
ATOM 908 O O . ASN A 1 115 ? 8.078 -11.992 -8.008 1 94.44 115 ASN A O 1
ATOM 912 N N . PHE A 1 116 ? 8.367 -9.891 -7.098 1 93.25 116 PHE A N 1
ATOM 913 C CA . PHE A 1 116 ? 7.066 -10.008 -6.449 1 93.25 116 PHE A CA 1
ATOM 914 C C . PHE A 1 116 ? 6.48 -8.625 -6.172 1 93.25 116 PHE A C 1
ATOM 916 O O . PHE A 1 116 ? 7.168 -7.613 -6.32 1 93.25 116 PHE A O 1
ATOM 923 N N . GLU A 1 117 ? 5.23 -8.695 -5.93 1 89.69 117 GLU A N 1
ATOM 924 C CA . GLU A 1 117 ? 4.516 -7.453 -5.652 1 89.69 117 GLU A CA 1
ATOM 925 C C . GLU A 1 117 ? 3.83 -7.504 -4.289 1 89.69 117 GLU A C 1
ATOM 927 O O . GLU A 1 117 ? 3.312 -8.547 -3.889 1 89.69 117 GLU A O 1
ATOM 932 N N . ILE A 1 118 ? 3.871 -6.344 -3.645 1 87.06 118 ILE A N 1
ATOM 933 C CA . ILE A 1 118 ? 3.381 -6.203 -2.279 1 87.06 118 ILE A CA 1
ATOM 934 C C . ILE A 1 118 ? 2.166 -5.277 -2.26 1 87.06 118 ILE A C 1
ATOM 936 O O . ILE A 1 118 ? 2.131 -4.273 -2.975 1 87.06 118 ILE A O 1
ATOM 940 N N . SER A 1 119 ? 1.202 -5.625 -1.457 1 82.31 119 SER A N 1
ATOM 941 C CA . SER A 1 119 ? 0.111 -4.707 -1.145 1 82.31 119 SER A CA 1
ATOM 942 C C . SER A 1 119 ? -0.074 -4.559 0.362 1 82.31 119 SER A C 1
ATOM 944 O O . SER A 1 119 ? 0.281 -5.461 1.126 1 82.31 119 SER A O 1
ATOM 946 N N . CYS A 1 120 ? -0.518 -3.264 0.688 1 74.56 120 CYS A N 1
ATOM 947 C CA . CYS A 1 120 ? -0.869 -3.027 2.084 1 74.56 120 CYS A CA 1
ATOM 948 C C . CYS A 1 120 ? -2.27 -3.545 2.389 1 74.56 120 CYS A C 1
ATOM 950 O O . CYS A 1 120 ? -3.217 -3.256 1.653 1 74.56 120 CYS A O 1
ATOM 952 N N . ALA A 1 121 ? -2.475 -4.734 2.9 1 60.38 121 ALA A N 1
ATOM 953 C CA . ALA A 1 121 ? -3.799 -5.301 3.143 1 60.38 121 ALA A CA 1
ATOM 954 C C . ALA A 1 121 ? -4.281 -4.988 4.555 1 60.38 121 ALA A C 1
ATOM 956 O O . ALA A 1 121 ? -3.475 -4.836 5.477 1 60.38 121 ALA A O 1
ATOM 957 N N . GLY B 1 1 ? -15.812 -5.098 8.953 1 19.69 1 GLY B N 1
ATOM 958 C CA . GLY B 1 1 ? -15.297 -6.055 7.992 1 19.69 1 GLY B CA 1
ATOM 959 C C . GLY B 1 1 ? -14.625 -5.402 6.801 1 19.69 1 GLY B C 1
ATOM 960 O O . GLY B 1 1 ? -14.992 -4.293 6.402 1 19.69 1 GLY B O 1
ATOM 961 N N . CYS B 1 2 ? -13.289 -5.422 6.578 1 29.89 2 CYS B N 1
ATOM 962 C CA . CYS B 1 2 ? -12.594 -4.508 5.684 1 29.89 2 CYS B CA 1
ATOM 963 C C . CYS B 1 2 ? -13.211 -4.527 4.293 1 29.89 2 CYS B C 1
ATOM 965 O O . CYS B 1 2 ? -13.078 -5.508 3.559 1 29.89 2 CYS B O 1
ATOM 967 N N . GLU B 1 3 ? -14.367 -4.125 4.184 1 26.09 3 GLU B N 1
ATOM 968 C CA . GLU B 1 3 ? -15.008 -3.975 2.879 1 26.09 3 GLU B CA 1
ATOM 969 C C . GLU B 1 3 ? -14.078 -3.285 1.885 1 26.09 3 GLU B C 1
ATOM 971 O O . GLU B 1 3 ? -13.477 -2.256 2.199 1 26.09 3 GLU B O 1
ATOM 976 N N . PRO B 1 4 ? -13.398 -4.105 1.052 1 29.44 4 PRO B N 1
ATOM 977 C 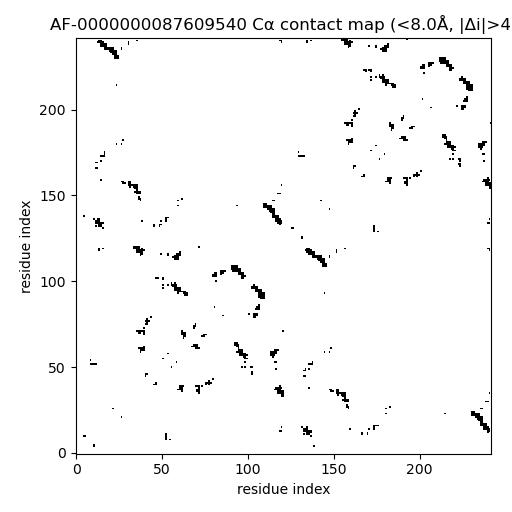CA . PRO B 1 4 ? -12.469 -3.439 0.133 1 29.44 4 PRO B CA 1
ATOM 978 C C . PRO B 1 4 ? -12.969 -2.072 -0.323 1 29.44 4 PRO B C 1
ATOM 980 O O . PRO B 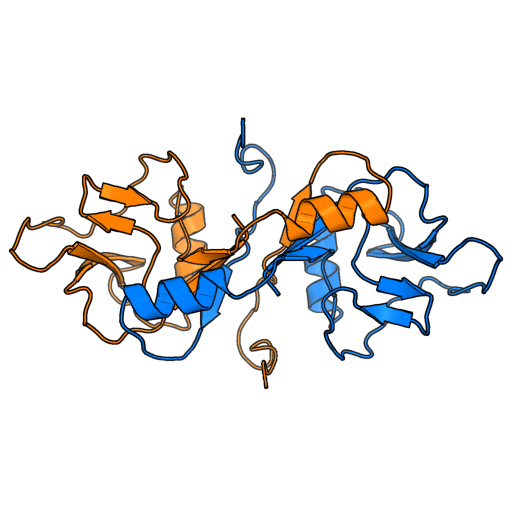1 4 ? -14.164 -1.908 -0.598 1 29.44 4 PRO B O 1
ATOM 983 N N . ALA B 1 5 ? -12.641 -1.212 0.311 1 31.16 5 ALA B N 1
ATOM 984 C CA . ALA B 1 5 ? -13 0.127 -0.145 1 31.16 5 ALA B CA 1
ATOM 985 C C . ALA B 1 5 ? -12.938 0.226 -1.666 1 31.16 5 ALA B C 1
ATOM 987 O O . ALA B 1 5 ? -12.945 1.325 -2.225 1 31.16 5 ALA B O 1
ATOM 988 N N . TRP B 1 6 ? -12.625 -0.848 -2.467 1 32.03 6 TRP B N 1
ATOM 989 C CA . TRP B 1 6 ? -12.852 -0.742 -3.904 1 32.03 6 TRP B CA 1
ATOM 990 C C . TRP B 1 6 ? -14.297 -0.347 -4.199 1 32.03 6 TRP B C 1
ATOM 992 O O . TRP B 1 6 ? -14.68 -0.19 -5.359 1 32.03 6 TRP B O 1
ATOM 1002 N N . ALA B 1 7 ? -15.234 -0.648 -3.564 1 29.86 7 ALA B N 1
ATOM 1003 C CA . ALA B 1 7 ? -16.375 -0.438 -4.445 1 29.86 7 ALA B CA 1
ATOM 1004 C C . ALA B 1 7 ? -16.312 0.929 -5.121 1 29.86 7 ALA B C 1
ATOM 1006 O O . ALA B 1 7 ? -16.766 1.092 -6.254 1 29.86 7 ALA B O 1
ATOM 1007 N N . SER B 1 8 ? -16.453 2.025 -4.531 1 28.86 8 SER B N 1
ATOM 1008 C CA . SER B 1 8 ? -16.562 3.143 -5.465 1 28.86 8 SER B CA 1
ATOM 1009 C C . SER B 1 8 ? -15.211 3.445 -6.109 1 28.86 8 SER B C 1
ATOM 1011 O O . SER B 1 8 ? -15.109 3.555 -7.336 1 28.86 8 SER B O 1
ATOM 1013 N N . GLY B 1 9 ? -14.492 4.531 -5.742 1 30.41 9 GLY B N 1
ATOM 1014 C CA . GLY B 1 9 ? -13.492 5.273 -6.488 1 30.41 9 GLY B CA 1
ATOM 1015 C C . GLY B 1 9 ? -12.25 4.457 -6.793 1 30.41 9 GLY B C 1
ATOM 1016 O O . GLY B 1 9 ? -12.055 3.377 -6.234 1 30.41 9 GLY B O 1
ATOM 1017 N N . THR B 1 10 ? -11.414 4.891 -7.941 1 32.03 10 THR B N 1
ATOM 1018 C CA . THR B 1 10 ? -10.258 4.379 -8.68 1 32.03 10 THR B CA 1
ATOM 1019 C C . THR B 1 10 ? -9.172 3.902 -7.719 1 32.03 10 THR B C 1
ATOM 1021 O O . THR B 1 10 ? -8.633 4.691 -6.945 1 32.03 10 THR B O 1
ATOM 1024 N N . HIS B 1 11 ? -9.5 2.965 -7.004 1 36.12 11 HIS B N 1
ATOM 1025 C CA . HIS B 1 11 ? -8.5 2.328 -6.156 1 36.12 11 HIS B CA 1
ATOM 1026 C C . HIS B 1 11 ? -7.188 2.131 -6.906 1 36.12 11 HIS B C 1
ATOM 1028 O O . HIS B 1 11 ? -7.16 1.499 -7.965 1 36.12 11 HIS B O 1
ATOM 1034 N N . THR B 1 12 ? -6.578 3.105 -7.359 1 40.19 12 THR B N 1
ATOM 1035 C CA . THR B 1 12 ? -5.238 2.789 -7.84 1 40.19 12 THR B CA 1
ATOM 1036 C C . THR B 1 12 ? -4.52 1.863 -6.863 1 40.19 12 THR B C 1
ATOM 1038 O O . THR B 1 12 ? -4.414 2.17 -5.672 1 40.19 12 THR B O 1
ATOM 1041 N N . GLY B 1 13 ? -5.066 0.638 -6.824 1 45.62 13 GLY B N 1
ATOM 1042 C CA . GLY B 1 13 ? -4.57 -0.501 -6.066 1 45.62 13 GLY B CA 1
ATOM 1043 C C . GLY B 1 13 ? -3.096 -0.392 -5.723 1 45.62 13 GLY B C 1
ATOM 1044 O O . GLY B 1 13 ? -2.328 0.239 -6.453 1 45.62 13 GLY B O 1
ATOM 1045 N N . ASP B 1 14 ? -2.484 -0.045 -4.422 1 56.97 14 ASP B N 1
ATOM 1046 C CA . ASP B 1 14 ? -1.23 0.175 -3.709 1 56.97 14 ASP B CA 1
ATOM 1047 C C . ASP B 1 14 ? -0.357 -1.077 -3.736 1 56.97 14 ASP B C 1
ATOM 1049 O O . ASP B 1 14 ? -0.576 -2.01 -2.959 1 56.97 14 ASP B O 1
ATOM 1053 N N . PHE B 1 15 ? 0.197 -1.217 -4.988 1 73.56 15 PHE B N 1
ATOM 1054 C CA . PHE B 1 15 ? 1.113 -2.35 -5.062 1 73.56 15 PHE B CA 1
ATOM 1055 C C . PHE B 1 15 ? 2.559 -1.872 -5.145 1 73.56 15 PHE B C 1
ATOM 1057 O O . PHE B 1 15 ? 2.832 -0.796 -5.68 1 73.56 15 PHE B O 1
ATOM 1064 N N . ILE B 1 16 ? 3.408 -2.523 -4.477 1 76.19 16 ILE B N 1
ATOM 1065 C CA . ILE B 1 16 ? 4.844 -2.283 -4.566 1 76.19 16 ILE B CA 1
ATOM 1066 C C . ILE B 1 16 ? 5.516 -3.436 -5.312 1 76.19 16 ILE B C 1
ATOM 1068 O O . ILE B 1 16 ? 5.348 -4.602 -4.945 1 76.19 16 ILE B O 1
ATOM 1072 N N . PHE B 1 17 ? 6.207 -3.053 -6.41 1 82.56 17 PHE B N 1
ATOM 1073 C CA . PHE B 1 17 ? 7.016 -4.043 -7.109 1 82.56 17 PHE B CA 1
ATOM 1074 C C . PHE B 1 17 ? 8.391 -4.172 -6.469 1 82.56 17 PHE B C 1
ATOM 1076 O O . PHE B 1 17 ? 9.07 -3.166 -6.23 1 82.56 17 PHE B O 1
ATOM 1083 N N . VAL B 1 18 ? 8.781 -5.305 -6.203 1 83.44 18 VAL B N 1
ATOM 1084 C CA . VAL B 1 18 ? 10.109 -5.566 -5.66 1 83.44 18 VAL B CA 1
ATOM 1085 C C . VAL B 1 18 ? 10.953 -6.312 -6.695 1 83.44 18 VAL B C 1
ATOM 1087 O O . VAL B 1 18 ? 10.625 -7.438 -7.074 1 83.44 18 VAL B O 1
ATOM 1090 N N . ASN B 1 19 ? 12.023 -5.637 -7.086 1 85.38 19 ASN B N 1
ATOM 1091 C CA . ASN B 1 19 ? 12.914 -6.195 -8.102 1 85.38 19 ASN B CA 1
ATOM 1092 C C . ASN B 1 19 ? 13.992 -7.074 -7.477 1 85.38 19 ASN B C 1
ATOM 1094 O O . ASN B 1 19 ? 15.188 -6.781 -7.602 1 85.38 19 ASN B O 1
ATOM 1098 N N . GLU B 1 20 ? 13.703 -7.973 -6.793 1 89.69 20 GLU B N 1
ATOM 1099 C CA . GLU B 1 20 ? 14.516 -9.039 -6.207 1 89.69 20 GLU B CA 1
ATOM 1100 C C . GLU B 1 20 ? 13.859 -10.398 -6.41 1 89.69 20 GLU B C 1
ATOM 1102 O O . GLU B 1 20 ? 12.648 -10.547 -6.25 1 89.69 20 GLU B O 1
ATOM 1107 N N . SER B 1 21 ? 14.641 -11.336 -6.758 1 95.06 21 SER B N 1
ATOM 1108 C CA . SER B 1 21 ? 14.109 -12.68 -6.949 1 95.06 21 SER B CA 1
ATOM 1109 C C . SER B 1 21 ? 14.133 -13.477 -5.645 1 95.06 21 SER B C 1
ATOM 1111 O O . SER B 1 21 ? 15.164 -13.547 -4.977 1 95.06 21 SER B O 1
ATOM 1113 N N . LYS B 1 22 ? 13.008 -13.992 -5.332 1 97.5 22 LYS B N 1
ATOM 1114 C CA . LYS B 1 22 ? 12.859 -14.812 -4.133 1 97.5 22 LYS B CA 1
ATOM 1115 C C . LYS B 1 22 ? 11.883 -15.961 -4.371 1 97.5 22 LYS B C 1
ATOM 1117 O O . LYS B 1 22 ? 11.102 -15.922 -5.324 1 97.5 22 LYS B O 1
ATOM 1122 N N . SER B 1 23 ? 11.977 -17 -3.529 1 98.56 23 SER B N 1
ATOM 1123 C CA . SER B 1 23 ? 10.891 -17.969 -3.479 1 98.56 23 SER B CA 1
ATOM 1124 C C . SER B 1 23 ? 9.586 -17.328 -3.021 1 98.56 23 SER B C 1
ATOM 1126 O O . SER B 1 23 ? 9.594 -16.219 -2.49 1 98.56 23 SER B O 1
ATOM 1128 N N . TRP B 1 24 ? 8.562 -18.031 -3.207 1 98 24 TRP B N 1
ATOM 1129 C CA . TRP B 1 24 ? 7.266 -17.484 -2.811 1 98 24 TRP B CA 1
ATOM 1130 C C . TRP B 1 24 ? 7.227 -17.203 -1.313 1 98 24 TRP B C 1
ATOM 1132 O O . TRP B 1 24 ? 6.777 -16.125 -0.887 1 98 24 TRP B O 1
ATOM 1142 N N . TRP B 1 25 ? 7.746 -18.109 -0.497 1 97.94 25 TRP B N 1
ATOM 1143 C CA . TRP B 1 25 ? 7.707 -17.969 0.955 1 97.94 25 TRP B CA 1
ATOM 1144 C C . TRP B 1 25 ? 8.625 -16.844 1.421 1 97.94 25 TRP B C 1
ATOM 1146 O O . TRP B 1 25 ? 8.266 -16.078 2.311 1 97.94 25 TRP B O 1
ATOM 1156 N N . ASP B 1 26 ? 9.758 -16.75 0.823 1 97.94 26 ASP B N 1
ATOM 1157 C CA . ASP B 1 26 ? 10.664 -15.656 1.157 1 97.94 26 ASP B CA 1
ATOM 1158 C C . ASP B 1 26 ? 10.086 -14.305 0.725 1 97.94 26 ASP B C 1
ATOM 1160 O O . ASP B 1 26 ? 10.258 -13.297 1.414 1 97.94 26 ASP B O 1
ATOM 1164 N N . ALA B 1 27 ? 9.5 -14.289 -0.438 1 96.5 27 ALA B N 1
ATOM 1165 C CA . ALA B 1 27 ? 8.844 -13.078 -0.913 1 96.5 27 ALA B CA 1
ATOM 1166 C C . ALA B 1 27 ? 7.742 -12.633 0.046 1 96.5 27 ALA B C 1
ATOM 1168 O O . ALA B 1 27 ? 7.656 -11.461 0.403 1 96.5 27 ALA B O 1
ATOM 1169 N N . ARG B 1 28 ? 6.965 -13.609 0.485 1 96.25 28 ARG B N 1
ATOM 1170 C CA . ARG B 1 28 ? 5.906 -13.273 1.433 1 96.25 28 ARG B CA 1
ATOM 1171 C C . ARG B 1 28 ? 6.488 -12.734 2.736 1 96.25 28 ARG B C 1
ATOM 1173 O O . ARG B 1 28 ? 5.98 -11.758 3.291 1 96.25 28 ARG B O 1
ATOM 1180 N N . SER B 1 29 ? 7.465 -13.414 3.223 1 96.12 29 SER B N 1
ATOM 1181 C CA . SER B 1 29 ? 8.109 -12.953 4.449 1 96.12 29 SER B CA 1
ATOM 1182 C C . SER B 1 29 ? 8.625 -11.531 4.297 1 96.12 29 SER B C 1
ATOM 1184 O O . SER B 1 29 ? 8.492 -10.711 5.211 1 96.12 29 SER B O 1
ATOM 1186 N N . HIS B 1 30 ? 9.227 -11.234 3.168 1 91.69 30 HIS B N 1
ATOM 1187 C CA . HIS B 1 30 ? 9.672 -9.883 2.875 1 91.69 30 HIS B CA 1
ATOM 1188 C C . HIS B 1 30 ? 8.508 -8.891 2.949 1 91.69 30 HIS B C 1
ATOM 1190 O O . HIS B 1 30 ? 8.625 -7.84 3.586 1 91.69 30 HIS B O 1
ATOM 1196 N N . CYS B 1 31 ? 7.438 -9.258 2.338 1 90.38 31 CYS B N 1
ATOM 1197 C CA . CYS B 1 31 ? 6.27 -8.391 2.328 1 90.38 31 CYS B CA 1
ATOM 1198 C C . CYS B 1 31 ? 5.734 -8.18 3.74 1 90.38 31 CYS B C 1
ATOM 1200 O O . CYS B 1 31 ? 5.41 -7.051 4.121 1 90.38 31 CYS B O 1
ATOM 1202 N N . ARG B 1 32 ? 5.66 -9.188 4.559 1 91.5 32 ARG B N 1
ATOM 1203 C CA . ARG B 1 32 ? 5.094 -9.141 5.898 1 91.5 32 ARG B CA 1
ATOM 1204 C C . ARG B 1 32 ? 5.969 -8.312 6.832 1 91.5 32 ARG B C 1
ATOM 1206 O O . ARG B 1 32 ? 5.52 -7.887 7.902 1 91.5 32 ARG B O 1
ATOM 1213 N N . GLY B 1 33 ? 7.148 -8.102 6.395 1 86.81 33 GLY B N 1
ATOM 1214 C CA . GLY B 1 33 ? 8.078 -7.305 7.184 1 86.81 33 GLY B CA 1
ATOM 1215 C C . GLY B 1 33 ? 7.953 -5.812 6.926 1 86.81 33 GLY B C 1
ATOM 1216 O O . GLY B 1 33 ? 8.555 -5.004 7.633 1 86.81 33 GLY B O 1
ATOM 1217 N N . LEU B 1 34 ? 7.27 -5.449 5.941 1 80.44 34 LEU B N 1
ATOM 1218 C CA . LEU B 1 34 ? 7.098 -4.035 5.625 1 80.44 34 LEU B CA 1
ATOM 1219 C C . LEU B 1 34 ? 5.926 -3.445 6.398 1 80.44 34 LEU B C 1
ATOM 1221 O O . LEU B 1 34 ? 4.781 -3.877 6.227 1 80.44 34 LEU B O 1
ATOM 1225 N N . PRO B 1 35 ? 6.188 -2.529 7.254 1 83.69 35 PRO B N 1
ATOM 1226 C CA . PRO B 1 35 ? 5.098 -1.929 8.023 1 83.69 35 PRO B CA 1
ATOM 1227 C C . PRO B 1 35 ? 4.25 -0.967 7.195 1 83.69 35 PRO B C 1
ATOM 1229 O O . PRO B 1 35 ? 4.754 -0.35 6.25 1 83.69 35 PRO B O 1
ATOM 1232 N N . SER B 1 36 ? 3.027 -0.977 7.488 1 86.81 36 SER B N 1
ATOM 1233 C CA . SER B 1 36 ? 2.182 0.099 6.98 1 86.81 36 SER B CA 1
ATOM 1234 C C . SER B 1 36 ? 2.201 1.305 7.914 1 86.81 36 SER B C 1
ATOM 1236 O O . SER B 1 36 ? 2.477 1.167 9.109 1 86.81 36 SER B O 1
ATOM 1238 N N . ASP B 1 37 ? 1.946 2.521 7.363 1 91.56 37 ASP B N 1
ATOM 1239 C CA . ASP B 1 37 ? 1.927 3.764 8.125 1 91.56 37 ASP B CA 1
ATOM 1240 C C . ASP B 1 37 ? 1.108 4.836 7.41 1 91.56 37 ASP B C 1
ATOM 1242 O O . ASP B 1 37 ? 0.667 4.633 6.277 1 91.56 37 ASP B O 1
ATOM 1246 N N . LEU B 1 38 ? 0.847 5.891 8.188 1 93.88 38 LEU B N 1
ATOM 1247 C CA . LEU B 1 38 ? 0.359 7.055 7.453 1 93.88 38 LEU B CA 1
ATOM 1248 C C . LEU B 1 38 ? 1.271 7.375 6.273 1 93.88 38 LEU B C 1
ATOM 1250 O O . LEU B 1 38 ? 2.494 7.266 6.383 1 93.88 38 LEU B O 1
ATOM 1254 N N . VAL B 1 39 ? 0.709 7.836 5.195 1 90.88 39 VAL B N 1
ATOM 1255 C CA . VAL B 1 39 ? 1.412 7.961 3.922 1 90.88 39 VAL B CA 1
ATOM 1256 C C . VAL B 1 39 ? 2.5 9.023 4.035 1 90.88 39 VAL B C 1
ATOM 1258 O O . VAL B 1 39 ? 2.271 10.102 4.602 1 90.88 39 VAL B O 1
ATOM 1261 N N . SER B 1 40 ? 3.652 8.68 3.625 1 91.31 40 SER B N 1
ATOM 1262 C CA . SER B 1 40 ? 4.703 9.656 3.371 1 91.31 40 SER B CA 1
ATOM 1263 C C . SER B 1 40 ? 4.715 10.086 1.907 1 91.31 40 SER B C 1
ATOM 1265 O O . SER B 1 40 ? 4.473 9.273 1.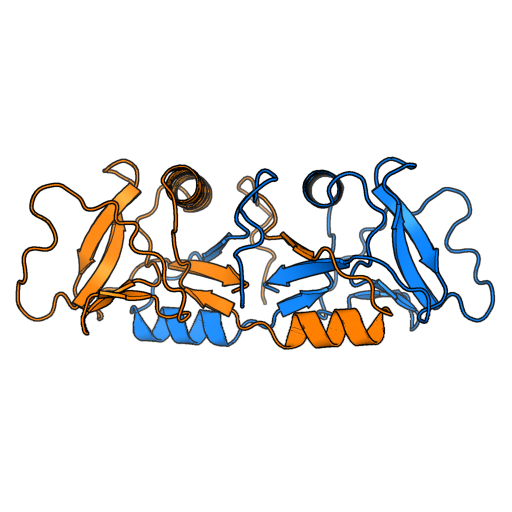015 1 91.31 40 SER B O 1
ATOM 1267 N N . ILE B 1 41 ? 4.992 11.336 1.669 1 89.38 41 ILE B N 1
ATOM 1268 C CA . ILE B 1 41 ? 4.969 11.906 0.326 1 89.38 41 ILE B CA 1
ATOM 1269 C C . ILE B 1 41 ? 6.348 12.461 -0.023 1 89.38 41 ILE B C 1
ATOM 1271 O O . ILE B 1 41 ? 6.875 13.32 0.684 1 89.38 41 ILE B O 1
ATOM 1275 N N . HIS B 1 42 ? 6.871 11.992 -1.177 1 88.25 42 HIS B N 1
ATOM 1276 C CA . HIS B 1 42 ? 8.273 12.289 -1.448 1 88.25 42 HIS B CA 1
ATOM 1277 C C . HIS B 1 42 ? 8.43 13.07 -2.746 1 88.25 42 HIS B C 1
ATOM 1279 O O . HIS B 1 42 ? 9.555 13.359 -3.172 1 88.25 42 HIS B O 1
ATOM 1285 N N . SER B 1 43 ? 7.293 13.328 -3.396 1 85.5 43 SER B N 1
ATOM 1286 C CA . SER B 1 43 ? 7.324 14.109 -4.629 1 85.5 43 SER B CA 1
ATOM 1287 C C . SER B 1 43 ? 5.965 14.742 -4.914 1 85.5 43 SER B C 1
ATOM 1289 O O . SER B 1 43 ? 4.965 14.391 -4.289 1 85.5 43 SER B O 1
ATOM 1291 N N . GLU B 1 44 ? 6 15.695 -5.824 1 88.06 44 GLU B N 1
ATOM 1292 C CA . GLU B 1 44 ? 4.746 16.312 -6.238 1 88.06 44 GLU B CA 1
ATOM 1293 C C . GLU B 1 44 ? 3.822 15.305 -6.91 1 88.06 44 GLU B C 1
ATOM 1295 O O . GLU B 1 44 ? 2.605 15.344 -6.719 1 88.06 44 GLU B O 1
ATOM 1300 N N . ALA B 1 45 ? 4.379 14.484 -7.672 1 81.56 45 ALA B N 1
ATOM 1301 C CA . ALA B 1 45 ? 3.59 13.445 -8.32 1 81.56 45 ALA B CA 1
ATOM 1302 C C . ALA B 1 45 ? 2.898 12.555 -7.293 1 81.56 45 ALA B C 1
ATOM 1304 O O . ALA B 1 45 ? 1.711 12.25 -7.426 1 81.56 45 ALA B O 1
ATOM 1305 N N . GLU B 1 46 ? 3.645 12.188 -6.262 1 82.06 46 GLU B N 1
ATOM 1306 C CA . GLU B 1 46 ? 3.053 11.391 -5.191 1 82.06 46 GLU B CA 1
ATOM 1307 C C . GLU B 1 46 ? 1.952 12.164 -4.473 1 82.06 46 GLU B C 1
ATOM 1309 O O . GLU B 1 46 ? 0.92 11.594 -4.113 1 82.06 46 GLU B O 1
ATOM 1314 N N . ASN B 1 47 ? 2.209 13.414 -4.277 1 89.19 47 ASN B N 1
ATOM 1315 C CA . ASN B 1 47 ? 1.199 14.242 -3.631 1 89.19 47 ASN B CA 1
ATOM 1316 C C . ASN B 1 47 ? -0.101 14.273 -4.43 1 89.19 47 ASN B C 1
ATOM 1318 O O . ASN B 1 47 ? -1.188 14.172 -3.855 1 89.19 47 ASN B O 1
ATOM 1322 N N . MET B 1 48 ? 0.042 14.391 -5.699 1 84.62 48 MET B N 1
ATOM 1323 C CA . MET B 1 48 ? -1.139 14.406 -6.559 1 84.62 48 MET B CA 1
ATOM 1324 C C . MET B 1 48 ? -1.856 13.055 -6.516 1 84.62 48 MET B C 1
ATOM 1326 O O . MET B 1 48 ? -3.088 13.008 -6.543 1 84.62 48 MET B O 1
ATOM 1330 N N . ALA B 1 49 ? -1.139 12.016 -6.453 1 79.81 49 ALA B N 1
ATOM 1331 C CA . ALA B 1 49 ? -1.745 10.695 -6.328 1 79.81 49 ALA B CA 1
ATOM 1332 C C . ALA B 1 49 ? -2.539 10.57 -5.031 1 79.81 49 ALA B C 1
ATOM 1334 O O . ALA B 1 49 ? -3.639 10.016 -5.016 1 79.81 49 ALA B O 1
ATOM 1335 N N . VAL B 1 50 ? -1.954 11.047 -3.945 1 85.31 50 VAL B N 1
ATOM 1336 C CA . VAL B 1 50 ? -2.621 11.047 -2.646 1 85.31 50 VAL B CA 1
ATOM 1337 C C . VAL B 1 50 ? -3.92 11.844 -2.732 1 85.31 50 VAL B C 1
ATOM 1339 O O . VAL B 1 50 ? -4.965 11.398 -2.248 1 85.31 50 VAL B O 1
ATOM 1342 N N . LEU B 1 51 ? -3.844 12.961 -3.383 1 85.38 51 LEU B N 1
ATOM 1343 C CA . LEU B 1 51 ? -5.027 13.797 -3.541 1 85.38 51 LEU B CA 1
ATOM 1344 C C . LEU B 1 51 ? -6.113 13.062 -4.324 1 85.38 51 LEU B C 1
ATOM 1346 O O . LEU B 1 51 ? -7.289 13.109 -3.957 1 85.38 51 LEU B O 1
ATOM 1350 N N . ASN B 1 52 ? -5.742 12.414 -5.27 1 80.25 52 ASN B N 1
ATOM 1351 C CA . ASN B 1 52 ? -6.684 11.75 -6.16 1 80.25 52 ASN B CA 1
ATOM 1352 C C . ASN B 1 52 ? -7.41 10.609 -5.449 1 80.25 52 ASN B C 1
ATOM 1354 O O . ASN B 1 52 ? -8.578 10.336 -5.734 1 80.25 52 ASN B O 1
ATOM 1358 N N . VAL B 1 53 ? -6.797 10.062 -4.543 1 77.56 53 VAL B N 1
ATOM 1359 C CA . VAL B 1 53 ? -7.383 8.891 -3.885 1 77.56 53 VAL B CA 1
ATOM 1360 C C . VAL B 1 53 ? -8.195 9.336 -2.67 1 77.56 53 VAL B C 1
ATOM 1362 O O . VAL B 1 53 ? -9.039 8.586 -2.172 1 77.56 53 VAL B O 1
ATOM 1365 N N . SER B 1 54 ? -8.008 10.531 -2.199 1 84.81 54 SER B N 1
ATOM 1366 C CA . SER B 1 54 ? -8.555 10.984 -0.927 1 84.81 54 SER B CA 1
ATOM 1367 C C . SER B 1 54 ? -10.039 11.328 -1.053 1 84.81 54 SER B C 1
ATOM 1369 O O . SER B 1 54 ? -10.672 11.727 -0.075 1 84.81 54 SER B O 1
ATOM 1371 N N . ALA B 1 55 ? -10.656 11.109 -2.115 1 76.38 55 ALA B N 1
ATOM 1372 C CA . ALA B 1 55 ? -12.086 11.336 -2.305 1 76.38 55 ALA B CA 1
ATOM 1373 C C . ALA B 1 55 ? -12.469 12.773 -1.966 1 76.38 55 ALA B C 1
ATOM 1375 O O . ALA B 1 55 ? -13.445 13.016 -1.258 1 76.38 55 ALA B O 1
ATOM 1376 N N . SER B 1 56 ? -11.648 13.672 -2.418 1 80.88 56 SER B N 1
ATOM 1377 C CA . SER B 1 56 ? -11.922 15.086 -2.211 1 80.88 56 SER B CA 1
ATOM 1378 C C . SER B 1 56 ? -12.023 15.414 -0.725 1 80.88 56 SER B C 1
ATOM 1380 O O . SER B 1 56 ? -12.898 16.188 -0.313 1 80.88 56 SER B O 1
ATOM 1382 N N . GLN B 1 57 ? -11.367 14.734 0.122 1 89 57 GLN B N 1
ATOM 1383 C CA . GLN B 1 57 ? -11.352 14.984 1.559 1 89 57 GLN B CA 1
ATOM 1384 C C . GLN B 1 57 ? -9.961 15.406 2.023 1 89 57 GLN B C 1
ATOM 1386 O O . GLN B 1 57 ? -8.961 15.055 1.401 1 89 57 GLN B O 1
ATOM 1391 N N . THR B 1 58 ? -9.977 16.25 3.023 1 95.19 58 THR B N 1
ATOM 1392 C CA . THR B 1 58 ? -8.742 16.516 3.754 1 95.19 58 THR B CA 1
ATOM 1393 C C . THR B 1 58 ? -8.312 15.297 4.562 1 95.19 58 THR B C 1
ATOM 1395 O O . THR B 1 58 ? -9.125 14.688 5.254 1 95.19 58 THR B O 1
ATOM 1398 N N . VAL B 1 59 ? -6.988 14.969 4.43 1 96.38 59 VAL B N 1
ATOM 1399 C CA . VAL B 1 59 ? -6.574 13.711 5.043 1 96.38 59 VAL B CA 1
ATOM 1400 C C . VAL B 1 59 ? -5.301 13.922 5.855 1 96.38 59 VAL B C 1
ATOM 1402 O O . VAL B 1 59 ? -4.465 14.758 5.496 1 96.38 59 VAL B O 1
ATOM 1405 N N . TRP B 1 60 ? -5.223 13.055 6.934 1 97.62 60 TRP B N 1
ATOM 1406 C CA . TRP B 1 60 ? -3.938 12.945 7.617 1 97.62 60 TRP B CA 1
ATOM 1407 C C . TRP B 1 60 ? -2.883 12.336 6.699 1 97.62 60 TRP B C 1
ATOM 1409 O O . TRP B 1 60 ? -3.158 11.375 5.98 1 97.62 60 TRP B O 1
ATOM 1419 N N . ILE B 1 61 ? -1.668 12.859 6.766 1 96.38 61 ILE B N 1
ATOM 1420 C CA . ILE B 1 61 ? -0.482 12.227 6.195 1 96.38 61 ILE B CA 1
ATOM 1421 C C . ILE B 1 61 ? 0.543 11.969 7.297 1 96.38 61 ILE B C 1
ATOM 1423 O O . ILE B 1 61 ? 0.334 12.352 8.453 1 96.38 61 ILE B O 1
ATOM 1427 N N . GLY B 1 62 ? 1.658 11.406 6.984 1 96.69 62 GLY B N 1
ATOM 1428 C CA . GLY B 1 62 ? 2.541 10.852 7.996 1 96.69 62 GLY B CA 1
ATOM 1429 C C . GLY B 1 62 ? 3.561 11.844 8.516 1 96.69 62 GLY B C 1
ATOM 1430 O O . GLY B 1 62 ? 4.523 11.469 9.18 1 96.69 62 GLY B O 1
ATOM 1431 N N . LEU B 1 63 ? 3.34 13.109 8.25 1 96.44 63 LEU B N 1
ATOM 1432 C CA . LEU B 1 63 ? 4.297 14.102 8.727 1 96.44 63 LEU B CA 1
ATOM 1433 C C . LEU B 1 63 ? 3.865 14.672 10.078 1 96.44 63 LEU B C 1
ATOM 1435 O O . LEU B 1 63 ? 2.688 14.977 10.281 1 96.44 63 LEU B O 1
ATOM 1439 N N . PHE B 1 64 ? 4.816 14.797 11.047 1 95.94 64 PHE B N 1
ATOM 1440 C CA . PHE B 1 64 ? 4.523 15.367 12.352 1 95.94 64 PHE B CA 1
ATOM 1441 C C . PHE B 1 64 ? 5.75 16.078 12.922 1 95.94 64 PHE B C 1
ATOM 1443 O O . PHE B 1 64 ? 6.871 15.852 12.461 1 95.94 64 PHE B O 1
ATOM 1450 N N . LYS B 1 65 ? 5.363 16.906 13.898 1 90.19 65 LYS B N 1
ATOM 1451 C CA . LYS B 1 65 ? 6.375 17.797 14.453 1 90.19 65 LYS B CA 1
ATOM 1452 C C . LYS B 1 65 ? 7.324 17.047 15.383 1 90.19 65 LYS B C 1
ATOM 1454 O O . LYS B 1 65 ? 6.887 16.25 16.203 1 90.19 65 LYS B O 1
ATOM 1459 N N . ASP B 1 66 ? 8.742 16.984 15.266 1 76.38 66 ASP B N 1
ATOM 1460 C CA . ASP B 1 66 ? 9.859 16.75 16.172 1 76.38 66 ASP B CA 1
ATOM 1461 C C . ASP B 1 66 ? 11.141 16.453 15.406 1 76.38 66 ASP B C 1
ATOM 1463 O O . ASP B 1 66 ? 11.609 15.32 15.367 1 76.38 66 ASP B O 1
ATOM 1467 N N . PRO B 1 67 ? 11.68 17.453 15.289 1 82.5 67 PRO B N 1
ATOM 1468 C CA . PRO B 1 67 ? 11.578 18.25 14.062 1 82.5 67 PRO B CA 1
ATOM 1469 C C . PRO B 1 67 ? 10.641 17.625 13.031 1 82.5 67 PRO B C 1
ATOM 1471 O O . PRO B 1 67 ? 10.109 16.531 13.258 1 82.5 67 PRO B O 1
ATOM 1474 N N . TRP B 1 68 ? 10.156 18.188 11.914 1 91.62 68 TRP B N 1
ATOM 1475 C CA . TRP B 1 68 ? 9.266 17.609 10.914 1 91.62 68 TRP B CA 1
ATOM 1476 C C . TRP B 1 68 ? 9.844 16.312 10.352 1 91.62 68 TRP B C 1
ATOM 1478 O O . TRP B 1 68 ? 10.867 16.344 9.656 1 91.62 68 TRP B O 1
ATOM 1488 N N . LYS B 1 69 ? 9.211 15.188 10.734 1 94.5 69 LYS B N 1
ATOM 1489 C CA . LYS B 1 69 ? 9.664 13.875 10.273 1 94.5 69 LYS B CA 1
ATOM 1490 C C . LYS B 1 69 ? 8.492 13.023 9.797 1 94.5 69 LYS B C 1
ATOM 1492 O O . LYS B 1 69 ? 7.367 13.188 10.266 1 94.5 69 LYS B O 1
ATOM 1497 N N . TRP B 1 70 ? 8.891 12.188 8.93 1 94.25 70 TRP B N 1
ATOM 1498 C CA . TRP B 1 70 ? 7.902 11.211 8.477 1 94.25 70 TRP B CA 1
ATOM 1499 C C . TRP B 1 70 ? 7.754 10.07 9.477 1 94.25 70 TRP B C 1
ATOM 1501 O O . TRP B 1 70 ? 8.75 9.531 9.961 1 94.25 70 TRP B O 1
ATOM 1511 N N . SER B 1 71 ? 6.559 9.711 9.719 1 94.56 71 SER B N 1
ATOM 1512 C CA . SER B 1 71 ? 6.266 8.703 10.734 1 94.56 71 SER B CA 1
ATOM 1513 C C . SER B 1 71 ? 6.773 7.332 10.305 1 94.56 71 SER B C 1
ATOM 1515 O O . SER B 1 71 ? 7.012 6.465 11.148 1 94.56 71 SER B O 1
ATOM 1517 N N . ASP B 1 72 ? 6.895 7.09 9.039 1 87.88 72 ASP B N 1
ATOM 1518 C CA . ASP B 1 72 ? 7.367 5.789 8.578 1 87.88 72 ASP B CA 1
ATOM 1519 C C . ASP B 1 72 ? 8.891 5.723 8.594 1 87.88 72 ASP B C 1
ATOM 1521 O O . ASP B 1 72 ? 9.477 4.699 8.234 1 87.88 72 ASP B O 1
ATOM 1525 N N . GLY B 1 73 ? 9.5 6.824 8.875 1 89.44 73 GLY B N 1
ATOM 1526 C CA . GLY B 1 73 ? 10.953 6.828 8.992 1 89.44 73 GLY B CA 1
ATOM 1527 C C . GLY B 1 73 ? 11.656 7.199 7.699 1 89.44 73 GLY B C 1
ATOM 1528 O O . GLY B 1 73 ? 12.883 7.293 7.66 1 89.44 73 GLY B O 1
ATOM 1529 N N . SER B 1 74 ? 10.883 7.426 6.648 1 84.19 74 SER B N 1
ATOM 1530 C CA . SER B 1 74 ? 11.523 7.816 5.398 1 84.19 74 SER B CA 1
ATOM 1531 C C . SER B 1 74 ? 12.273 9.133 5.555 1 84.19 74 SER B C 1
ATOM 1533 O O . SER B 1 74 ? 11.883 9.992 6.352 1 84.19 74 SER B O 1
ATOM 1535 N N . ASN B 1 75 ? 13.25 9.305 4.723 1 88.5 75 ASN B N 1
ATOM 1536 C CA . ASN B 1 75 ? 14.133 10.461 4.859 1 88.5 75 ASN B CA 1
ATOM 1537 C C . ASN B 1 75 ? 13.891 11.484 3.754 1 88.5 75 ASN B C 1
ATOM 1539 O O . ASN B 1 75 ? 14.727 12.359 3.523 1 88.5 75 ASN B O 1
ATOM 1543 N N . SER B 1 76 ? 12.844 11.578 3.238 1 88.12 76 SER B N 1
ATOM 1544 C CA . SER B 1 76 ? 12.578 12.547 2.184 1 88.12 76 SER B CA 1
ATOM 1545 C C . SER B 1 76 ? 12.445 13.961 2.75 1 88.12 76 SER B C 1
ATOM 1547 O O . SER B 1 76 ? 11.812 14.156 3.791 1 88.12 76 SER B O 1
ATOM 1549 N N . SER B 1 77 ? 12.977 14.961 2.068 1 92.69 77 SER B N 1
ATOM 1550 C CA . SER B 1 77 ? 12.883 16.359 2.482 1 92.69 77 SER B CA 1
ATOM 1551 C C . SER B 1 77 ? 11.781 17.078 1.72 1 92.69 77 SER B C 1
ATOM 1553 O O . SER B 1 77 ? 11.531 18.266 1.963 1 92.69 77 SER B O 1
ATOM 1555 N N . PHE B 1 78 ? 11.203 16.359 0.87 1 93.25 78 PHE B N 1
ATOM 1556 C CA . PHE B 1 78 ? 10.125 16.984 0.113 1 93.25 78 PHE B CA 1
ATOM 1557 C C . PHE B 1 78 ? 9.055 17.547 1.049 1 93.25 78 PHE B C 1
ATOM 1559 O O . PHE B 1 78 ? 8.68 16.891 2.023 1 93.25 78 PHE B O 1
ATOM 1566 N N . ARG B 1 79 ? 8.609 18.781 0.671 1 95.44 79 ARG B N 1
ATOM 1567 C CA . ARG B 1 79 ? 7.52 19.438 1.386 1 95.44 79 ARG B CA 1
ATOM 1568 C C . ARG B 1 79 ? 6.613 20.203 0.423 1 95.44 79 ARG B C 1
ATOM 1570 O O . ARG B 1 79 ? 7.09 20.828 -0.52 1 95.44 79 ARG B O 1
ATOM 1577 N N . PHE B 1 80 ? 5.328 20.125 0.7 1 96.12 80 PHE B N 1
ATOM 1578 C CA . PHE B 1 80 ? 4.355 20.797 -0.148 1 96.12 80 PHE B CA 1
ATOM 1579 C C . PHE B 1 80 ? 3.416 21.672 0.688 1 96.12 80 PHE B C 1
ATOM 1581 O O . PHE B 1 80 ? 2.195 21.531 0.591 1 96.12 80 PHE B O 1
ATOM 1588 N N . TRP B 1 81 ? 4 22.531 1.412 1 95.44 81 TRP B N 1
ATOM 1589 C CA . TRP B 1 81 ? 3.279 23.344 2.377 1 95.44 81 TRP B CA 1
ATOM 1590 C C . TRP B 1 81 ? 2.367 24.344 1.67 1 95.44 81 TRP B C 1
ATOM 1592 O O . TRP B 1 81 ? 2.723 24.891 0.621 1 95.44 81 TRP B O 1
ATOM 1602 N N . ARG B 1 82 ? 1.312 24.516 2.316 1 94.06 82 ARG B N 1
ATOM 1603 C CA . ARG B 1 82 ? 0.518 25.688 1.966 1 94.06 82 ARG B CA 1
ATOM 1604 C C . ARG B 1 82 ? 1.265 26.984 2.297 1 94.06 82 ARG B C 1
ATOM 1606 O O . ARG B 1 82 ? 2.182 26.984 3.121 1 94.06 82 ARG B O 1
ATOM 1613 N N . ALA B 1 83 ? 0.761 28 1.64 1 89.81 83 ALA B N 1
ATOM 1614 C CA . ALA B 1 83 ? 1.39 29.281 1.922 1 89.81 83 ALA B CA 1
ATOM 1615 C C . ALA B 1 83 ? 1.319 29.609 3.41 1 89.81 83 ALA B C 1
ATOM 1617 O O . ALA B 1 83 ? 0.299 29.375 4.059 1 89.81 83 ALA B O 1
ATOM 1618 N N . SER B 1 84 ? 2.373 30.094 4.066 1 87.75 84 SER B N 1
ATOM 1619 C CA . SER B 1 84 ? 2.479 30.562 5.449 1 87.75 84 SER B CA 1
ATOM 1620 C C . SER B 1 84 ? 2.611 29.375 6.41 1 87.75 84 SER B C 1
ATOM 1622 O O . SER B 1 84 ? 2.51 29.547 7.629 1 87.75 84 SER B O 1
ATOM 1624 N N . GLN B 1 85 ? 2.574 28.344 5.832 1 88 85 GLN B N 1
ATOM 1625 C CA . GLN B 1 85 ? 2.812 27.156 6.652 1 88 85 GLN B CA 1
ATOM 1626 C C . GLN B 1 85 ? 4.25 26.672 6.516 1 88 85 GLN B C 1
ATOM 1628 O O . GLN B 1 85 ? 4.902 26.922 5.496 1 88 85 GLN B O 1
ATOM 1633 N N . PRO B 1 86 ? 4.863 25.922 7.527 1 87.19 86 PRO B N 1
ATOM 1634 C CA . PRO B 1 86 ? 4.25 25.703 8.836 1 87.19 86 PRO B CA 1
ATOM 1635 C C . PRO B 1 86 ? 4.219 26.969 9.695 1 87.19 86 PRO B C 1
ATOM 1637 O O . PRO B 1 86 ? 5.09 27.828 9.562 1 87.19 86 PRO B O 1
ATOM 1640 N N . SER B 1 87 ? 3.156 27.375 10.43 1 82.56 87 SER B N 1
ATOM 1641 C CA . SER B 1 87 ? 2.977 28.578 11.234 1 82.56 87 SER B CA 1
ATOM 1642 C C . SER B 1 87 ? 3.623 28.422 12.609 1 82.56 87 SER B C 1
ATOM 1644 O O . SER B 1 87 ? 3.818 29.422 13.32 1 82.56 87 SER B O 1
ATOM 1646 N N . TYR B 1 88 ? 4.16 27.469 13.047 1 75.25 88 TYR B N 1
ATOM 1647 C CA . TYR B 1 88 ? 4.773 27.188 14.336 1 75.25 88 TYR B CA 1
ATOM 1648 C C . TYR B 1 88 ? 3.836 27.531 15.484 1 75.25 88 TYR B C 1
ATOM 1650 O O . TYR B 1 88 ? 4.285 27.953 16.547 1 75.25 88 TYR B O 1
ATOM 1658 N N . LEU B 1 89 ? 2.59 27.578 15.211 1 78.75 89 LEU B N 1
ATOM 1659 C CA . LEU B 1 89 ? 1.611 27.766 16.281 1 78.75 89 LEU B CA 1
ATOM 1660 C C . LEU B 1 89 ? 1.639 26.578 17.234 1 78.75 89 LEU B C 1
ATOM 1662 O O . LEU B 1 89 ? 1.972 25.453 16.844 1 78.75 89 LEU B O 1
ATOM 1666 N N . PRO B 1 90 ? 1.319 26.906 18.562 1 85.94 90 PRO B N 1
ATOM 1667 C CA . PRO B 1 90 ? 1.315 25.812 19.547 1 85.94 90 PRO B CA 1
ATOM 1668 C C . PRO B 1 90 ? 0.259 24.75 19.25 1 85.94 90 PRO B C 1
ATOM 1670 O O . PRO B 1 90 ? -0.812 25.078 18.719 1 85.94 90 PRO B O 1
ATOM 1673 N N . ASN B 1 91 ? 0.478 23.562 19.516 1 88.5 91 ASN B N 1
ATOM 1674 C CA . ASN B 1 91 ? -0.428 22.422 19.469 1 88.5 91 ASN B CA 1
ATOM 1675 C C . ASN B 1 91 ? -0.815 22.062 18.047 1 88.5 91 ASN B C 1
ATOM 1677 O O . ASN B 1 91 ? -1.901 21.531 17.797 1 88.5 91 ASN B O 1
ATOM 1681 N N . GLN B 1 92 ? -0.136 22.578 17.031 1 91.56 92 GLN B N 1
ATOM 1682 C CA . GLN B 1 92 ? -0.29 22.172 15.648 1 91.56 92 GLN B CA 1
ATOM 1683 C C . GLN B 1 92 ? 0.894 21.312 15.188 1 91.56 92 GLN B C 1
ATOM 1685 O O . GLN B 1 92 ? 1.789 21.812 14.5 1 91.56 92 GLN B O 1
ATOM 1690 N N . ASP B 1 93 ? 0.893 20.078 15.57 1 95 93 ASP B N 1
ATOM 1691 C CA . ASP B 1 93 ? 2.088 19.234 15.469 1 95 93 ASP B CA 1
ATOM 1692 C C . ASP B 1 93 ? 1.914 18.156 14.406 1 95 93 ASP B C 1
ATOM 1694 O O . ASP B 1 93 ? 2.84 17.391 14.148 1 95 93 ASP B O 1
ATOM 1698 N N . CYS B 1 94 ? 0.746 18.094 13.836 1 96.94 94 CYS B N 1
ATOM 1699 C CA . CYS B 1 94 ? 0.444 17.062 12.852 1 96.94 94 CYS B CA 1
ATOM 1700 C C . CYS B 1 94 ? 0.008 17.688 11.531 1 96.94 94 CYS B C 1
ATOM 1702 O O . CYS B 1 94 ? -0.405 18.844 11.492 1 96.94 94 CYS B O 1
ATOM 1704 N N . VAL B 1 95 ? 0.153 16.906 10.469 1 97.25 95 VAL B N 1
ATOM 1705 C CA . VAL B 1 95 ? 0.008 17.531 9.156 1 97.25 95 VAL B CA 1
ATOM 1706 C C . VAL B 1 95 ? -1.098 16.844 8.367 1 97.25 95 VAL B C 1
ATOM 1708 O O . VAL B 1 95 ? -1.197 15.609 8.375 1 97.25 95 VAL B O 1
ATOM 1711 N N . ALA B 1 96 ? -1.877 17.641 7.77 1 97.25 96 ALA B N 1
ATOM 1712 C CA . ALA B 1 96 ? -2.912 17.172 6.852 1 97.25 96 ALA B CA 1
ATOM 1713 C C . ALA B 1 96 ? -2.703 17.75 5.453 1 97.25 96 ALA B C 1
ATOM 1715 O O . ALA B 1 96 ? -2.207 18.875 5.305 1 97.25 96 ALA B O 1
ATOM 1716 N N . ALA B 1 97 ? -3.006 16.984 4.465 1 96.75 97 ALA B N 1
ATOM 1717 C CA . ALA B 1 97 ? -3.115 17.469 3.094 1 96.75 97 ALA B CA 1
ATOM 1718 C C . ALA B 1 97 ? -4.535 17.938 2.793 1 96.75 97 ALA B C 1
ATOM 1720 O O . ALA B 1 97 ? -5.492 17.172 2.936 1 96.75 97 ALA B O 1
ATOM 1721 N N . VAL B 1 98 ? -4.621 19.141 2.338 1 92.88 98 VAL B N 1
ATOM 1722 C CA . VAL B 1 98 ? -5.926 19.781 2.209 1 92.88 98 VAL B CA 1
ATOM 1723 C C . VAL B 1 98 ? -6.426 19.656 0.772 1 92.88 98 VAL B C 1
ATOM 1725 O O . VAL B 1 98 ? -5.828 20.203 -0.154 1 92.88 98 VAL B O 1
ATOM 1728 N N . PHE B 1 99 ? -7.516 19.047 0.622 1 88.12 99 PHE B N 1
ATOM 1729 C CA . PHE B 1 99 ? -8.062 18.766 -0.701 1 88.12 99 PHE B CA 1
ATOM 1730 C C . PHE B 1 99 ? -8.367 20.062 -1.444 1 88.12 99 PHE B C 1
ATOM 1732 O O . PHE B 1 99 ? -8 20.203 -2.613 1 88.12 99 PHE B O 1
ATOM 1739 N N . GLN B 1 100 ? -8.969 21 -0.779 1 88.62 100 GLN B N 1
ATOM 1740 C CA . GLN B 1 100 ? -9.422 22.234 -1.399 1 88.62 100 GLN B CA 1
ATOM 1741 C C . GLN B 1 100 ? -8.242 23.125 -1.788 1 88.62 100 GLN B C 1
ATOM 1743 O O . GLN B 1 100 ? -8.398 24.078 -2.562 1 88.62 100 GLN B O 1
ATOM 1748 N N . ASP B 1 101 ? -7.078 22.844 -1.342 1 91.06 101 ASP B N 1
ATOM 1749 C CA . ASP B 1 101 ? -5.875 23.609 -1.653 1 91.06 101 ASP B CA 1
ATOM 1750 C C . ASP B 1 101 ? -4.938 22.828 -2.561 1 91.06 101 ASP B C 1
ATOM 1752 O O . ASP B 1 101 ? -3.717 22.891 -2.416 1 91.06 101 ASP B O 1
ATOM 1756 N N . ASN B 1 102 ? -5.484 21.984 -3.385 1 90.56 102 ASN B N 1
ATOM 1757 C CA . ASN B 1 102 ? -4.727 21.188 -4.34 1 90.56 102 ASN B CA 1
ATOM 1758 C C . ASN B 1 102 ? -3.729 20.266 -3.635 1 90.56 102 ASN B C 1
ATOM 1760 O O . ASN B 1 102 ? -2.611 20.062 -4.113 1 90.56 1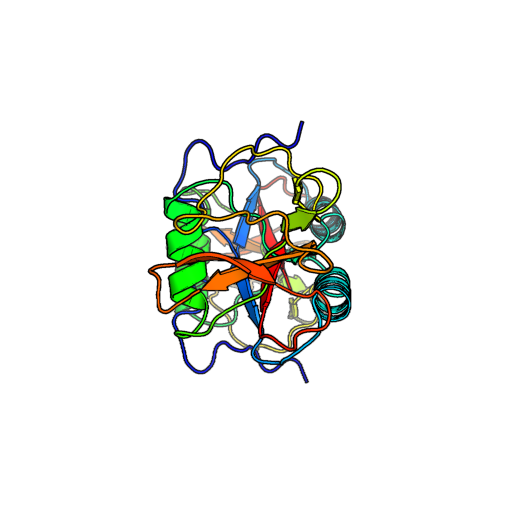02 ASN B O 1
ATOM 1764 N N . GLY B 1 103 ? -4.066 19.922 -2.469 1 93.75 103 GLY B N 1
ATOM 1765 C CA . GLY B 1 103 ? -3.258 18.938 -1.768 1 93.75 103 GLY B CA 1
ATOM 1766 C C . GLY B 1 103 ? -2.123 19.547 -0.973 1 93.75 103 GLY B C 1
ATOM 1767 O O . GLY B 1 103 ? -1.254 18.828 -0.467 1 93.75 103 GLY B O 1
ATOM 1768 N N . LYS B 1 104 ? -2.107 20.875 -0.908 1 96.62 104 LYS B N 1
ATOM 1769 C CA . LYS B 1 104 ? -1.083 21.5 -0.073 1 96.62 104 LYS B CA 1
ATOM 1770 C C . LYS B 1 104 ? -1.272 21.125 1.395 1 96.62 104 LYS B C 1
ATOM 1772 O O . LYS B 1 104 ? -2.365 20.734 1.806 1 96.62 104 LYS B O 1
ATOM 1777 N N . TRP B 1 105 ? -0.158 21.281 2.139 1 96.94 105 TRP B N 1
ATOM 1778 C CA . TRP B 1 105 ? -0.164 20.734 3.49 1 96.94 105 TRP B CA 1
ATOM 1779 C C . TRP B 1 105 ? -0.351 21.828 4.527 1 96.94 105 TRP B C 1
ATOM 1781 O O . TRP B 1 105 ? 0.133 22.953 4.344 1 96.94 105 TRP B O 1
ATOM 1791 N N . ASN B 1 106 ? -1.038 21.516 5.574 1 94.56 106 ASN B N 1
ATOM 1792 C CA . ASN B 1 106 ? -1.216 22.422 6.703 1 94.56 106 ASN B CA 1
ATOM 1793 C C . ASN B 1 106 ? -1.033 21.703 8.039 1 94.56 106 ASN B C 1
ATOM 1795 O O . ASN B 1 106 ? -1.436 20.547 8.18 1 94.56 106 ASN B O 1
ATOM 1799 N N . GLU B 1 107 ? -0.467 22.375 8.922 1 94.38 107 GLU B N 1
ATOM 1800 C CA . GLU B 1 107 ? -0.386 21.844 10.281 1 94.38 107 GLU B CA 1
ATOM 1801 C C . GLU B 1 107 ? -1.751 21.859 10.961 1 94.38 107 GLU B C 1
ATOM 1803 O O . GLU B 1 107 ? -2.533 22.797 10.766 1 94.38 107 GLU B O 1
ATOM 1808 N N . GLN B 1 108 ? -1.977 20.859 11.766 1 94.69 108 GLN B N 1
ATOM 1809 C CA . GLN B 1 108 ? -3.221 20.703 12.516 1 94.69 108 GLN B CA 1
ATOM 1810 C C . GLN B 1 108 ? -2.955 20.203 13.93 1 94.69 108 GLN B C 1
ATOM 1812 O O . GLN B 1 108 ? -1.89 19.641 14.203 1 94.69 108 GLN B O 1
ATOM 1817 N N . SER B 1 109 ? -3.975 20.516 14.773 1 95.94 109 SER B N 1
ATOM 1818 C CA . SER B 1 109 ? -3.934 19.812 16.047 1 95.94 109 SER B CA 1
ATOM 1819 C C . SER B 1 109 ? -4.016 18.297 15.836 1 95.94 109 SER B C 1
ATOM 1821 O O . SER B 1 109 ? -4.855 17.812 15.078 1 95.94 109 SER B O 1
ATOM 1823 N N . CYS B 1 110 ? -3.199 17.578 16.578 1 97 110 CYS B N 1
ATOM 1824 C CA . CYS B 1 110 ? -3.158 16.125 16.422 1 97 110 CYS B CA 1
ATOM 1825 C C . CYS B 1 110 ? -4.469 15.492 16.875 1 97 110 CYS B C 1
ATOM 1827 O O . CYS B 1 110 ? -4.75 14.336 16.547 1 97 110 CYS B O 1
ATOM 1829 N N . SER B 1 111 ? -5.234 16.203 17.531 1 97.62 111 SER B N 1
ATOM 1830 C CA . SER B 1 111 ? -6.469 15.672 18.094 1 97.62 111 SER B CA 1
ATOM 1831 C C . SER B 1 111 ? -7.637 15.836 17.125 1 97.62 111 SER B C 1
ATOM 1833 O O . SER B 1 111 ? -8.711 15.258 17.328 1 97.62 111 SER B O 1
ATOM 1835 N N . ASN B 1 112 ? -7.414 16.703 16.078 1 97.5 112 ASN B N 1
ATOM 1836 C CA . ASN B 1 112 ? -8.477 16.812 15.078 1 97.5 112 ASN B CA 1
ATOM 1837 C C . ASN B 1 112 ? -8.867 15.453 14.516 1 97.5 112 ASN B C 1
ATOM 1839 O O . ASN B 1 112 ? -8.047 14.539 14.461 1 97.5 112 ASN B O 1
ATOM 1843 N N . GLN B 1 113 ? -10.133 15.328 14.195 1 98.25 113 GLN B N 1
ATOM 1844 C CA . GLN B 1 113 ? -10.641 14.102 13.594 1 98.25 113 GLN B CA 1
ATOM 1845 C C . GLN B 1 113 ? -10.719 14.227 12.07 1 98.25 113 GLN B C 1
ATOM 1847 O O . GLN B 1 113 ? -11.57 14.953 11.547 1 98.25 113 GLN B O 1
ATOM 1852 N N . LEU B 1 114 ? -9.797 13.531 11.383 1 97.62 114 LEU B N 1
ATOM 1853 C CA . LEU B 1 114 ? -9.766 13.586 9.93 1 97.62 114 LEU B CA 1
ATOM 1854 C C . LEU B 1 114 ? -9.672 12.188 9.328 1 97.62 114 LEU B C 1
ATOM 1856 O O . LEU B 1 114 ? -9.273 11.242 10.016 1 97.62 114 LEU B O 1
ATOM 1860 N N . ASN B 1 115 ? -10.109 12.055 8.102 1 94.94 115 ASN B N 1
ATOM 1861 C CA . ASN B 1 115 ? -9.75 10.875 7.328 1 94.94 115 ASN B CA 1
ATOM 1862 C C . ASN B 1 115 ? -8.242 10.781 7.105 1 94.94 115 ASN B C 1
ATOM 1864 O O . ASN B 1 115 ? -7.5 11.68 7.508 1 94.94 115 ASN B O 1
ATOM 1868 N N . PHE B 1 116 ? -7.801 9.586 6.594 1 93.62 116 PHE B N 1
ATOM 1869 C CA . PHE B 1 116 ? -6.355 9.445 6.477 1 93.62 116 PHE B CA 1
ATOM 1870 C C . PHE B 1 116 ? -5.992 8.469 5.371 1 93.62 116 PHE B C 1
ATOM 1872 O O . PHE B 1 116 ? -6.863 7.781 4.832 1 93.62 116 PHE B O 1
ATOM 1879 N N . GLU B 1 117 ? -4.766 8.57 5.023 1 90.06 117 GLU B N 1
ATOM 1880 C CA . GLU B 1 117 ? -4.262 7.703 3.965 1 90.06 117 GLU B CA 1
ATOM 1881 C C . GLU B 1 117 ? -3.062 6.887 4.441 1 90.06 117 GLU B C 1
ATOM 1883 O O . GLU B 1 117 ? -2.232 7.383 5.203 1 90.06 117 GLU B O 1
ATOM 1888 N N . ILE B 1 118 ? -3.057 5.648 3.959 1 87.31 118 ILE B N 1
ATOM 1889 C CA . ILE B 1 118 ? -2.074 4.656 4.383 1 87.31 118 ILE B CA 1
ATOM 1890 C C . ILE B 1 118 ? -1.177 4.285 3.205 1 87.31 118 ILE B C 1
ATOM 1892 O O . ILE B 1 118 ? -1.648 4.16 2.072 1 87.31 118 ILE B O 1
ATOM 1896 N N . SER B 1 119 ? 0.075 4.117 3.477 1 82.62 119 SER B N 1
ATOM 1897 C CA . SER B 1 119 ? 0.989 3.514 2.512 1 82.62 119 SER B CA 1
ATOM 1898 C C . SER B 1 119 ? 1.764 2.357 3.135 1 82.62 119 SER B C 1
ATOM 1900 O O . SER B 1 119 ? 1.94 2.307 4.355 1 82.62 119 SER B O 1
ATOM 1902 N N . CYS B 1 120 ? 2.064 1.375 2.18 1 74.69 120 CYS B N 1
ATOM 1903 C CA . CYS B 1 120 ? 2.922 0.275 2.605 1 74.69 120 CYS B CA 1
ATOM 1904 C C . CYS B 1 120 ? 4.391 0.677 2.557 1 74.69 120 CYS B C 1
ATOM 1906 O O . CYS B 1 120 ? 4.848 1.251 1.567 1 74.69 120 CYS B O 1
ATOM 1908 N N . ALA B 1 121 ? 5.035 1.06 3.621 1 60.59 121 ALA B N 1
ATOM 1909 C CA . ALA B 1 121 ? 6.422 1.517 3.605 1 60.59 121 ALA B CA 1
ATOM 1910 C C . ALA B 1 121 ? 7.379 0.374 3.93 1 60.59 121 ALA B C 1
ATOM 1912 O O . ALA B 1 121 ? 7.027 -0.548 4.672 1 60.59 121 ALA B O 1
#

pLDDT: mean 83.08, std 19.32, range [19.27, 98.62]

Radius of gyration: 18.74 Å; Cα contacts (8 Å, |Δi|>4): 544; chains: 2; bounding box: 36×62×41 Å

Nearest PDB structures (foldseek):
  6inn-assembly2_B  TM=7.921E-01  e=5.887E-08  Homo sapiens
  6inn-assembly3_C  TM=7.918E-01  e=5.887E-08  Homo sapiens
  6inn-assembly4_D  TM=7.918E-01  e=6.289E-08  Homo sapiens
  6inn-assembly1_A  TM=7.921E-01  e=8.756E-08  Homo sapiens
  4j6k-assembly2_B  TM=7.147E-01  e=2.070E-07  Homo sapiens

Foldseek 3Di:
DPPPPPPPDPCPPADDDDPDDDPPVVVVVVLVPFDKDFADDQDPVSLLVVLRVQVLFKAFGQFWPPPTDGNSRDDHPDAQADPCPPVPDPQQTTKIQHSVRSRHIYTDRPPDDGHTDMHRD/DPPVPPPPDDCPPADDDDPDDDPPVVVVVVQVPFDKDFADDQDPVSLLVVLRVQVLFKAFGQWWPPPTDGNSGDDHPDAQADPCPPVPDPQQTTKIQHNVRSRHIYTDRPPDDGHTDMHRD

Secondary structure (DSSP, 8-state):
----TTSSS-----EEEEEEEE-HHHHHHHHHTS-EEEPP--SHHHHHHHHHHTTS--EEEEEETTTTEETT--------BPTT-----TT--EEEEEGGGTTEEEEE-TTS-EEEEEEE-/----TTSSS-----EEEEEEEE-HHHHHHHHHTS-EEEPP--SHHHHHHHHHHTTT--EEEEEETTTTEETT--------BPTT-----TT--EEEE-GGGTT-EEEE-TTS-EEEEEEE-